Protein AF-A0A699K6J0-F1 (afdb_monomer)

Secondary structure (DSSP, 8-state):
------THHHHHHHHHHHHHHHHSSHHHHHHHHHHHHHHHHHHHHHHHHHHHHHHHHHHHHHHHHHHHHHHHHSS-HHHHHHHHHHHHHHHHHHHHHHHHHHHHHHHHHHHHHHHHHHHHHHHHHTT--------------TTHHHHHHHHHHHHHHHHHHHH---SS--THHHHHHHHHHHSS-HHHHGGG-

Organism: Tanacetum cinerariifolium (NCBI:txid118510)

Sequence (193 aa):
MAACGGRNNLVARRVIDDLIDINGEILPLKYLKIFIEQQITDHCRFIARMRDEIRTSTNLISQLNALIAELEASGDYEEVFNLVMELWDDRRDEQDKVVGFNRLIVVAEEKIHSKEIDLEMLEAEDNDEEYFDEVQEDDENNHSNRNVVKRGITRLYKFHREYGKLDGIKLIVTFDALNRISGKHRALFSSFL

Solvent-accessible surface area (backbone atoms only — not comparable to full-atom values): 11350 Å² total; per-residue (Å²): 136,83,83,88,78,60,79,69,55,58,57,53,46,50,54,51,51,53,48,43,65,62,57,63,59,67,48,63,51,53,54,49,48,55,51,44,54,48,52,39,52,50,41,52,54,49,41,54,51,43,52,54,50,39,53,51,37,54,52,50,42,53,52,46,53,52,51,45,53,52,54,71,66,65,75,53,52,84,81,43,44,67,59,47,53,53,50,53,50,56,38,49,52,39,51,52,48,42,54,51,42,52,54,53,38,53,58,39,50,56,52,36,54,56,44,50,52,56,48,52,55,55,57,55,65,71,67,70,80,75,80,85,76,89,76,91,78,92,77,92,68,93,64,58,68,60,52,54,55,49,50,53,52,49,53,53,50,49,50,49,68,76,69,46,84,68,91,76,72,70,60,59,64,61,48,52,54,48,55,70,72,53,75,81,55,65,76,74,56,65,80,76,116

pLDDT: mean 72.24, std 22.55, range [37.09, 98.62]

Mean predicted aligned error: 16.55 Å

Foldseek 3Di:
DDDPDDPVVVVVVVVVVVCCVVPQPPVVLVVVLVVLVVLLVVLVVLLVVLVVLLVVLVVLLVVLVVVLVVQVVVPPCVVCVVVSVVSVVVSVVSVVSNVVSVVSNVVSVVSSVVSVVVNVVSVVVVPPPPDDDDDDDDDDDPPPVVVSVVVVVVVVVVCCVVVDDDPDDPPVVVVVVVVVVVVPCVPVCVVVD

Nearest PDB structures (foldseek):
  4ilo-assembly1_A  TM=4.706E-01  e=1.198E-01  Chlamydia trachomatis L2/434/Bu
  6ixe-assembly1_A  TM=4.978E-01  e=6.080E-01  Homo sapiens
  5fi4-assembly1_B  TM=4.758E-01  e=1.538E+00  Homo sapiens
  6z6f-assembly1_C  TM=3.987E-01  e=1.086E+00  Saccharomyces cerevisiae S288C

Structure (mmCIF, N/CA/C/O backbone):
data_AF-A0A699K6J0-F1
#
_entry.id   AF-A0A699K6J0-F1
#
loop_
_atom_site.group_PDB
_atom_site.id
_atom_site.type_symbol
_atom_site.label_atom_id
_atom_site.label_alt_id
_atom_site.label_comp_id
_atom_site.label_asym_id
_atom_site.label_entity_id
_atom_site.label_seq_id
_atom_site.pdbx_PDB_ins_code
_atom_site.Cartn_x
_atom_site.Cartn_y
_atom_site.Cartn_z
_atom_site.occupancy
_atom_site.B_iso_or_equiv
_atom_site.auth_seq_id
_atom_site.auth_comp_id
_atom_site.auth_asym_id
_atom_site.auth_atom_id
_atom_site.pdbx_PDB_model_num
ATOM 1 N N . MET A 1 1 ? 45.700 -23.347 -60.033 1.00 37.09 1 MET A N 1
ATOM 2 C CA . MET A 1 1 ? 44.656 -23.828 -59.101 1.00 37.09 1 MET A CA 1
ATOM 3 C C . MET A 1 1 ? 43.730 -22.660 -58.810 1.00 37.09 1 MET A C 1
ATOM 5 O O . MET A 1 1 ? 44.189 -21.676 -58.251 1.00 37.09 1 MET A O 1
ATOM 9 N N . ALA A 1 2 ? 42.491 -22.715 -59.299 1.00 40.25 2 ALA A N 1
ATOM 10 C CA . ALA A 1 2 ? 41.512 -21.640 -59.163 1.00 40.25 2 ALA A CA 1
ATOM 11 C C . ALA A 1 2 ? 40.810 -21.737 -57.800 1.00 40.25 2 ALA A C 1
ATOM 13 O O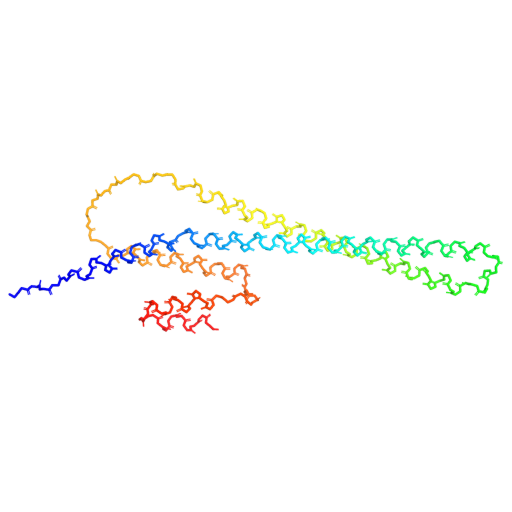 . ALA A 1 2 ? 40.247 -22.780 -57.468 1.00 40.25 2 ALA A O 1
ATOM 14 N N . ALA A 1 3 ? 40.860 -20.663 -57.012 1.00 38.44 3 ALA A N 1
ATOM 15 C CA . ALA A 1 3 ? 40.153 -20.564 -55.744 1.00 38.44 3 ALA A CA 1
ATOM 16 C C . ALA A 1 3 ? 38.673 -20.239 -56.006 1.00 38.44 3 ALA A C 1
ATOM 18 O O . ALA A 1 3 ? 38.282 -19.084 -56.149 1.00 38.44 3 ALA A O 1
ATOM 19 N N . CYS A 1 4 ? 37.839 -21.273 -56.089 1.00 45.38 4 CYS A N 1
ATOM 20 C CA . CYS A 1 4 ? 36.392 -21.127 -55.966 1.00 45.38 4 CYS A CA 1
ATOM 21 C C . CYS A 1 4 ? 36.026 -20.999 -54.481 1.00 45.38 4 CYS A C 1
ATOM 23 O O . CYS A 1 4 ? 35.826 -21.995 -53.795 1.00 45.38 4 CYS A O 1
ATOM 25 N N . GLY A 1 5 ? 35.911 -19.772 -53.984 1.00 41.31 5 GLY A N 1
ATOM 26 C CA . GLY A 1 5 ? 35.293 -19.480 -52.692 1.00 41.31 5 GLY A CA 1
ATOM 27 C C . GLY A 1 5 ? 34.927 -18.002 -52.641 1.00 41.31 5 GLY A C 1
ATOM 28 O O . GLY A 1 5 ? 35.766 -17.157 -52.893 1.00 41.31 5 GLY A O 1
ATOM 29 N N . GLY A 1 6 ? 33.702 -17.571 -52.390 1.00 47.69 6 GLY A N 1
ATOM 30 C CA . GLY A 1 6 ? 32.446 -18.266 -52.177 1.00 47.69 6 GLY A CA 1
ATOM 31 C C . GLY A 1 6 ? 31.402 -17.163 -52.023 1.00 47.69 6 GLY A C 1
ATOM 32 O O . GLY A 1 6 ? 31.435 -16.426 -51.042 1.00 47.69 6 GLY A O 1
ATOM 33 N N . ARG A 1 7 ? 30.490 -17.015 -52.995 1.00 44.94 7 ARG A N 1
ATOM 34 C CA . ARG A 1 7 ? 29.404 -16.007 -52.957 1.00 44.94 7 ARG A CA 1
ATOM 35 C C . ARG A 1 7 ? 28.539 -16.111 -51.692 1.00 44.94 7 ARG A C 1
ATOM 37 O O . ARG A 1 7 ? 27.975 -15.121 -51.245 1.00 44.94 7 ARG A O 1
ATOM 44 N N . ASN A 1 8 ? 28.517 -17.287 -51.071 1.00 48.09 8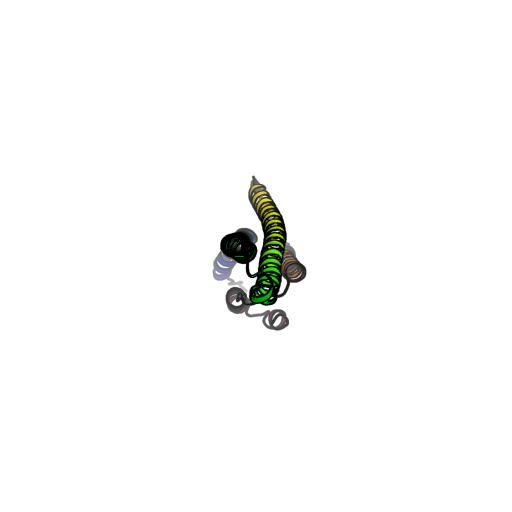 ASN A N 1
ATOM 45 C CA . ASN A 1 8 ? 27.767 -17.583 -49.853 1.00 48.09 8 ASN A CA 1
ATOM 46 C C . ASN A 1 8 ? 28.323 -16.852 -48.610 1.00 48.09 8 ASN A C 1
ATOM 48 O O . ASN A 1 8 ? 27.588 -16.667 -47.645 1.00 48.09 8 ASN A O 1
ATOM 52 N N . ASN A 1 9 ? 29.583 -16.389 -48.635 1.00 53.06 9 ASN A N 1
ATOM 53 C CA . ASN A 1 9 ? 30.185 -15.637 -47.525 1.00 53.06 9 ASN A CA 1
ATOM 54 C C . ASN A 1 9 ? 29.761 -14.163 -47.481 1.00 53.06 9 ASN A C 1
ATOM 56 O O . ASN A 1 9 ? 29.824 -13.562 -46.415 1.00 53.06 9 ASN A O 1
ATOM 60 N N . LEU A 1 10 ? 29.326 -13.574 -48.602 1.00 55.56 10 LEU A N 1
ATOM 61 C CA . LEU A 1 10 ? 28.879 -12.175 -48.638 1.00 55.56 10 LEU A CA 1
ATOM 62 C C . LEU A 1 10 ? 27.478 -12.015 -48.045 1.00 55.56 10 LEU A C 1
ATOM 64 O O . LEU A 1 10 ? 27.224 -11.061 -47.322 1.00 55.56 10 LEU A O 1
ATOM 68 N N . VAL A 1 11 ? 26.593 -12.981 -48.305 1.00 52.06 11 VAL A N 1
ATOM 69 C CA . VAL A 1 11 ? 25.251 -13.018 -47.707 1.00 52.06 11 VAL A CA 1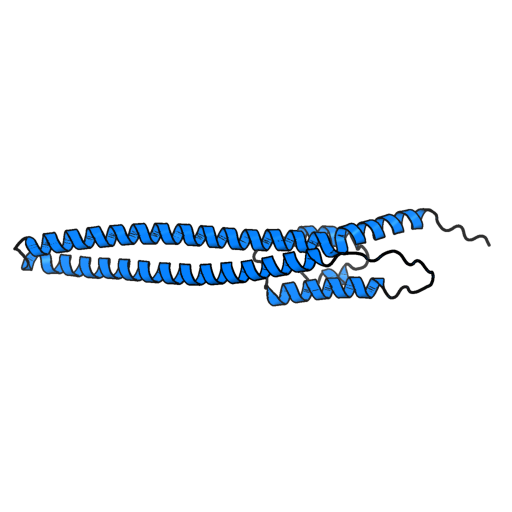
ATOM 70 C C . VAL A 1 11 ? 25.347 -13.297 -46.209 1.00 52.06 11 VAL A C 1
ATOM 72 O O . VAL A 1 11 ? 24.714 -12.608 -45.424 1.00 52.06 11 VAL A O 1
ATOM 75 N N . ALA A 1 12 ? 26.190 -14.252 -45.800 1.00 47.75 12 ALA A N 1
ATOM 76 C CA . ALA A 1 12 ? 26.410 -14.536 -44.385 1.00 47.75 12 ALA A CA 1
ATOM 77 C C . ALA A 1 12 ? 27.044 -13.350 -43.637 1.00 47.75 12 ALA A C 1
ATOM 79 O O . ALA A 1 12 ? 26.652 -13.089 -42.507 1.00 47.75 12 ALA A O 1
ATOM 80 N N . ARG A 1 13 ? 27.979 -12.616 -44.262 1.00 54.59 13 ARG A N 1
ATOM 81 C CA . ARG A 1 13 ? 28.540 -11.381 -43.690 1.00 54.59 13 ARG A CA 1
ATOM 82 C C . ARG A 1 13 ? 27.485 -10.294 -43.526 1.00 54.59 13 ARG A C 1
ATOM 84 O O . ARG A 1 13 ? 27.315 -9.842 -42.409 1.00 54.59 13 ARG A O 1
ATOM 91 N N . ARG A 1 14 ? 26.706 -9.984 -44.570 1.00 58.03 14 ARG A N 1
ATOM 92 C CA . ARG A 1 14 ? 25.610 -9.002 -44.470 1.00 58.03 14 ARG A CA 1
ATOM 93 C C . ARG A 1 14 ? 24.610 -9.357 -43.378 1.00 58.03 14 ARG A C 1
ATOM 95 O O . ARG A 1 14 ? 24.295 -8.515 -42.566 1.00 58.03 14 ARG A O 1
ATOM 102 N N . VAL A 1 15 ? 24.199 -10.621 -43.282 1.00 51.84 15 VAL A N 1
ATOM 103 C CA . VAL A 1 15 ? 23.277 -11.065 -42.222 1.00 51.84 15 VAL A CA 1
ATOM 104 C C . VAL A 1 15 ? 23.887 -10.914 -40.824 1.00 51.84 15 VAL A C 1
ATOM 106 O O . VAL A 1 15 ? 23.158 -10.635 -39.880 1.00 51.84 15 VAL A O 1
ATOM 109 N N . ILE A 1 16 ? 25.201 -11.107 -40.670 1.00 52.34 16 ILE A N 1
ATOM 110 C CA . ILE A 1 16 ? 25.906 -10.905 -39.396 1.00 52.34 16 ILE A CA 1
ATOM 111 C C . ILE A 1 16 ? 26.033 -9.415 -39.071 1.00 52.34 16 ILE A C 1
ATOM 113 O O . ILE A 1 16 ? 25.808 -9.054 -37.924 1.00 52.34 16 ILE A O 1
ATOM 117 N N . ASP A 1 17 ? 26.356 -8.576 -40.051 1.00 54.25 17 ASP A N 1
ATOM 118 C CA . ASP A 1 17 ? 26.476 -7.127 -39.882 1.00 54.25 17 ASP A CA 1
ATOM 119 C C . ASP A 1 17 ? 25.099 -6.507 -39.579 1.00 54.25 17 ASP A C 1
ATOM 121 O O . ASP A 1 17 ? 24.965 -5.806 -38.584 1.00 54.25 17 ASP A O 1
ATOM 125 N N . ASP A 1 18 ? 24.048 -6.905 -40.305 1.00 54.06 18 ASP A N 1
ATOM 126 C CA . ASP A 1 18 ? 22.652 -6.526 -40.039 1.00 54.06 18 ASP A CA 1
ATOM 127 C C . ASP A 1 18 ? 22.199 -7.003 -38.643 1.00 54.06 18 ASP A C 1
ATOM 129 O O . ASP A 1 18 ? 21.497 -6.295 -37.928 1.00 54.06 18 ASP A O 1
ATOM 133 N N . LEU A 1 19 ? 22.609 -8.205 -38.212 1.00 51.31 19 LEU A N 1
ATOM 134 C CA . LEU A 1 19 ? 22.350 -8.700 -36.853 1.00 51.31 19 LEU A CA 1
ATOM 135 C C . LEU A 1 19 ? 23.147 -7.936 -35.789 1.00 51.31 19 LEU A C 1
ATOM 137 O O . LEU A 1 19 ? 22.671 -7.845 -34.665 1.00 51.31 19 LEU A O 1
ATOM 141 N N . ILE A 1 20 ? 24.341 -7.428 -36.091 1.00 55.31 20 ILE A N 1
ATOM 142 C CA . ILE A 1 20 ? 25.143 -6.609 -35.171 1.00 55.31 20 ILE A CA 1
ATOM 143 C C . ILE A 1 20 ? 24.545 -5.202 -35.064 1.00 55.31 20 ILE A C 1
ATOM 145 O O . ILE A 1 20 ? 24.443 -4.701 -33.949 1.00 55.31 20 ILE A O 1
ATOM 149 N N . ASP A 1 21 ? 24.058 -4.631 -36.165 1.00 56.88 21 ASP A N 1
ATOM 150 C CA . ASP A 1 21 ? 23.319 -3.361 -36.196 1.00 56.88 21 ASP A CA 1
ATOM 151 C C . ASP A 1 21 ? 22.005 -3.455 -35.411 1.00 56.88 21 ASP A C 1
ATOM 153 O O . ASP A 1 21 ? 21.716 -2.634 -34.542 1.00 56.88 21 ASP A O 1
ATOM 157 N N . ILE A 1 22 ? 21.220 -4.514 -35.642 1.00 50.94 22 ILE A N 1
ATOM 158 C CA . ILE A 1 22 ? 19.935 -4.722 -34.956 1.00 50.94 22 ILE A CA 1
ATOM 159 C C . ILE A 1 22 ? 20.133 -4.990 -33.455 1.00 50.94 22 ILE A C 1
ATOM 161 O O . ILE A 1 22 ? 19.277 -4.639 -32.642 1.00 50.94 22 ILE A O 1
ATOM 165 N N . ASN A 1 23 ? 21.237 -5.637 -33.073 1.00 51.81 23 ASN A N 1
ATOM 166 C CA . ASN A 1 23 ? 21.448 -6.184 -31.729 1.00 51.81 23 ASN A CA 1
ATOM 167 C C . ASN A 1 23 ? 22.499 -5.412 -30.905 1.00 51.81 23 ASN A C 1
ATOM 169 O O . ASN A 1 23 ? 22.761 -5.787 -29.762 1.00 51.81 23 ASN A O 1
ATOM 173 N N . GLY A 1 24 ? 23.103 -4.365 -31.477 1.00 51.91 24 GLY A N 1
ATOM 174 C CA . GLY A 1 24 ? 24.287 -3.690 -30.947 1.00 51.91 24 GLY A CA 1
ATOM 175 C C . GLY A 1 24 ? 24.029 -2.863 -29.693 1.00 51.91 24 GLY A C 1
ATOM 176 O O . GLY A 1 24 ? 24.661 -3.120 -28.669 1.00 51.91 24 GLY A O 1
ATOM 177 N N . GLU A 1 25 ? 23.109 -1.897 -29.747 1.00 52.22 25 GLU A N 1
ATOM 178 C CA . GLU A 1 25 ? 22.927 -0.923 -28.649 1.00 52.22 25 GLU A CA 1
ATOM 179 C C . GLU A 1 25 ? 21.444 -0.602 -28.361 1.00 52.22 25 GLU A C 1
ATOM 181 O O . GLU A 1 25 ? 21.040 -0.527 -27.201 1.00 52.22 25 GLU A O 1
ATOM 186 N N . ILE A 1 26 ? 20.582 -0.610 -29.384 1.00 54.47 26 ILE A N 1
ATOM 187 C CA . ILE A 1 26 ? 19.175 -0.178 -29.285 1.00 54.47 26 ILE A CA 1
ATOM 188 C C . ILE A 1 26 ? 18.267 -1.179 -28.541 1.00 54.47 26 ILE A C 1
ATOM 190 O O . ILE A 1 26 ? 17.349 -0.787 -27.817 1.00 54.47 26 ILE A O 1
ATOM 194 N N . LEU A 1 27 ? 18.466 -2.491 -28.720 1.00 60.00 27 LEU A N 1
ATOM 195 C CA . LEU A 1 27 ? 17.608 -3.501 -28.082 1.00 60.00 27 LEU A CA 1
ATOM 196 C C . LEU A 1 27 ? 17.840 -3.591 -26.562 1.00 60.00 27 LEU A C 1
ATOM 198 O O . LEU A 1 27 ? 16.854 -3.520 -25.825 1.00 60.00 27 LEU A O 1
ATOM 202 N N . PRO A 1 28 ? 19.084 -3.714 -26.056 1.00 69.88 28 PRO A N 1
ATOM 203 C CA . PRO A 1 28 ? 19.337 -3.787 -24.617 1.00 69.88 28 PRO A CA 1
ATOM 204 C C . PRO A 1 28 ? 18.844 -2.560 -23.838 1.00 69.88 28 PRO A C 1
ATOM 206 O O . PRO A 1 28 ? 18.262 -2.738 -22.767 1.00 69.88 28 PRO A O 1
ATOM 209 N N . LEU A 1 29 ? 19.014 -1.350 -24.386 1.00 72.12 29 LEU A N 1
ATOM 210 C CA . LEU A 1 29 ? 18.561 -0.103 -23.757 1.00 72.12 29 LEU A CA 1
ATOM 211 C C . LEU A 1 29 ? 17.031 -0.028 -23.687 1.00 72.12 29 LEU A C 1
ATOM 213 O O . LEU A 1 29 ? 16.477 0.229 -22.619 1.00 72.12 29 LEU A O 1
ATOM 217 N N . LYS A 1 30 ? 16.326 -0.400 -24.764 1.00 76.12 30 LYS A N 1
ATOM 218 C CA . LYS A 1 30 ? 14.854 -0.495 -24.762 1.00 76.12 30 LYS A CA 1
ATOM 219 C C . LYS A 1 30 ? 14.321 -1.490 -23.732 1.00 76.12 30 LYS A C 1
ATOM 221 O O . LYS A 1 30 ? 13.344 -1.199 -23.046 1.00 76.12 30 LYS A O 1
ATOM 226 N N . TYR A 1 31 ? 14.947 -2.661 -23.601 1.00 74.94 31 TYR A N 1
ATOM 227 C CA . TYR A 1 31 ? 14.544 -3.634 -22.579 1.00 74.94 31 TYR A CA 1
ATOM 228 C C . TYR A 1 31 ? 14.805 -3.123 -21.160 1.00 74.94 31 TYR A C 1
ATOM 230 O O . TYR A 1 31 ? 13.973 -3.331 -20.275 1.00 74.94 31 TYR A O 1
ATOM 238 N N . LEU A 1 32 ? 15.937 -2.453 -20.941 1.00 83.38 32 LEU A N 1
ATOM 239 C CA . LEU A 1 32 ? 16.278 -1.876 -19.646 1.00 83.38 32 LEU A CA 1
ATOM 240 C C . LEU A 1 32 ? 15.312 -0.750 -19.255 1.00 83.38 32 LEU A C 1
ATOM 242 O O . LEU A 1 32 ? 14.835 -0.732 -18.120 1.00 83.38 32 LEU A O 1
ATOM 246 N N . LYS A 1 33 ? 14.952 0.112 -20.210 1.00 87.00 33 LYS A N 1
ATOM 247 C CA . LYS A 1 33 ? 13.930 1.150 -20.047 1.00 87.00 33 LYS A CA 1
ATOM 248 C C . LYS A 1 33 ? 12.604 0.566 -19.561 1.00 87.00 33 LYS A C 1
ATOM 250 O O . LYS A 1 33 ? 12.139 0.923 -18.481 1.00 87.00 33 LYS A O 1
ATOM 255 N N . ILE A 1 34 ? 12.060 -0.412 -20.292 1.00 85.00 34 ILE A N 1
ATOM 256 C CA . ILE A 1 34 ? 10.801 -1.089 -19.927 1.00 85.00 34 ILE A CA 1
ATOM 257 C C . ILE A 1 34 ? 10.892 -1.699 -18.519 1.00 85.00 34 ILE A C 1
ATOM 259 O O . ILE A 1 34 ? 9.938 -1.654 -17.743 1.00 85.00 34 ILE A O 1
ATOM 263 N N . PHE A 1 35 ? 12.042 -2.275 -18.163 1.00 85.44 35 PHE A N 1
ATOM 264 C CA . PHE A 1 35 ? 12.250 -2.869 -16.845 1.00 85.44 35 PHE A CA 1
ATOM 265 C C . PHE A 1 35 ? 12.253 -1.832 -15.709 1.00 85.44 35 PHE A C 1
ATOM 267 O O . PHE A 1 35 ? 11.683 -2.090 -14.645 1.00 85.44 35 PHE A O 1
ATOM 274 N N . ILE A 1 36 ? 12.872 -0.668 -15.913 1.00 86.44 36 ILE A N 1
ATOM 275 C CA . ILE A 1 36 ? 12.891 0.422 -14.927 1.00 86.44 36 ILE A CA 1
ATOM 276 C C . ILE A 1 36 ? 11.492 1.031 -14.772 1.00 86.44 36 ILE A C 1
ATOM 278 O O . ILE A 1 36 ? 11.010 1.162 -13.646 1.00 86.44 36 ILE A O 1
ATOM 282 N N . GLU A 1 37 ? 10.802 1.305 -15.881 1.00 91.19 37 GLU A N 1
ATOM 283 C CA . GLU A 1 37 ? 9.416 1.796 -15.884 1.00 91.19 37 GLU A CA 1
ATOM 284 C C . GLU A 1 37 ? 8.468 0.837 -15.143 1.00 91.19 37 GLU A C 1
ATOM 286 O O . GLU A 1 37 ? 7.611 1.261 -14.356 1.00 91.19 37 GLU A O 1
ATOM 291 N N . GLN A 1 38 ? 8.652 -0.474 -15.335 1.00 90.00 38 GLN A N 1
ATOM 292 C CA . GLN A 1 38 ? 7.891 -1.497 -14.621 1.00 90.00 38 GLN A CA 1
ATOM 293 C C . GLN A 1 38 ? 8.156 -1.446 -13.110 1.00 90.00 38 GLN A C 1
ATOM 295 O O . GLN A 1 38 ? 7.210 -1.473 -12.321 1.00 90.00 38 GLN A O 1
ATOM 300 N N . GLN A 1 39 ? 9.419 -1.317 -12.691 1.00 90.69 39 GLN A N 1
ATOM 301 C CA . GLN A 1 39 ? 9.751 -1.177 -11.272 1.00 90.69 39 GLN A CA 1
ATOM 302 C C . GLN A 1 39 ? 9.129 0.078 -10.656 1.00 90.69 39 GLN A C 1
ATOM 304 O O . GLN A 1 39 ? 8.574 -0.014 -9.561 1.00 90.69 39 GLN A O 1
ATOM 309 N N . ILE A 1 40 ? 9.182 1.229 -11.334 1.00 95.38 40 ILE A N 1
ATOM 310 C CA . ILE A 1 40 ? 8.534 2.468 -10.867 1.00 95.38 40 ILE A CA 1
ATOM 311 C C . ILE A 1 40 ? 7.033 2.228 -10.685 1.00 95.38 40 ILE A C 1
ATOM 313 O O . ILE A 1 40 ? 6.478 2.497 -9.618 1.00 95.38 40 ILE A O 1
ATOM 317 N N . THR A 1 41 ? 6.388 1.630 -11.688 1.00 96.50 41 THR A N 1
ATOM 318 C CA . THR A 1 41 ? 4.954 1.311 -11.653 1.00 96.50 41 THR A CA 1
ATOM 319 C C . THR A 1 41 ? 4.588 0.415 -10.468 1.00 96.50 41 THR A C 1
ATOM 321 O O . THR A 1 41 ? 3.572 0.642 -9.800 1.00 96.50 41 THR A O 1
ATOM 324 N N . ASP A 1 42 ? 5.405 -0.595 -10.17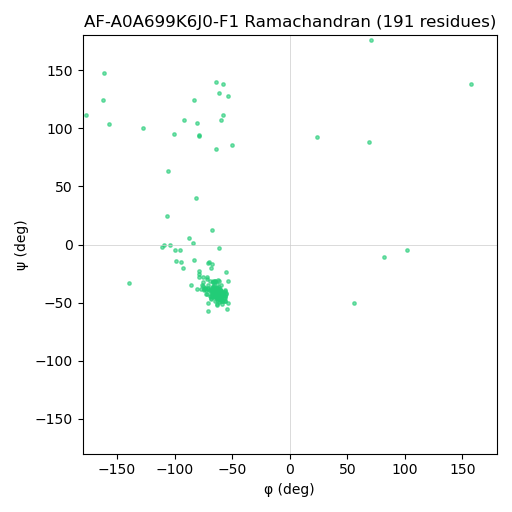1 1.00 92.38 42 ASP A N 1
ATOM 325 C CA . ASP A 1 42 ? 5.159 -1.506 -9.054 1.00 92.38 42 ASP A CA 1
ATOM 326 C C . ASP A 1 42 ? 5.313 -0.816 -7.690 1.00 92.38 42 ASP A C 1
ATOM 328 O O . ASP A 1 42 ? 4.475 -1.031 -6.808 1.00 92.38 42 ASP A O 1
ATOM 332 N N . HIS A 1 43 ? 6.302 0.071 -7.527 1.00 96.62 43 HIS A N 1
ATOM 333 C CA . HIS A 1 43 ? 6.441 0.885 -6.313 1.00 96.62 43 HIS A CA 1
ATOM 334 C C . HIS A 1 43 ? 5.275 1.873 -6.155 1.00 96.62 43 HIS A C 1
ATOM 336 O O . HIS A 1 43 ? 4.720 1.988 -5.061 1.00 96.62 43 HIS A O 1
ATOM 342 N N . CYS A 1 44 ? 4.819 2.510 -7.237 1.00 98.06 44 CYS A N 1
ATOM 343 C CA . CYS A 1 44 ? 3.629 3.367 -7.218 1.00 98.06 44 CYS A CA 1
ATOM 344 C C . CYS A 1 44 ? 2.379 2.593 -6.773 1.00 98.06 44 CYS A C 1
ATOM 346 O O . CYS A 1 44 ? 1.613 3.063 -5.927 1.00 98.06 44 CYS A O 1
ATOM 348 N N . ARG A 1 45 ? 2.187 1.370 -7.288 1.00 98.12 45 ARG A N 1
ATOM 349 C CA . ARG A 1 45 ? 1.079 0.494 -6.872 1.00 98.12 45 ARG A CA 1
ATOM 350 C C . ARG A 1 45 ? 1.192 0.102 -5.399 1.00 98.12 45 ARG A C 1
ATOM 352 O O . ARG A 1 45 ? 0.177 0.045 -4.705 1.00 98.12 45 ARG A O 1
ATOM 359 N N . PHE A 1 46 ? 2.402 -0.179 -4.924 1.00 96.88 46 PHE A N 1
ATOM 360 C CA . PHE A 1 46 ? 2.655 -0.459 -3.514 1.00 96.88 46 PHE A CA 1
ATOM 361 C C . PHE A 1 46 ? 2.277 0.736 -2.625 1.00 96.88 46 PHE A C 1
ATOM 363 O O . PHE A 1 46 ? 1.520 0.554 -1.673 1.00 96.88 46 PHE A O 1
ATOM 370 N N . ILE A 1 47 ? 2.711 1.954 -2.970 1.00 98.50 47 ILE A N 1
ATOM 371 C CA . ILE A 1 47 ? 2.367 3.181 -2.232 1.00 98.50 47 ILE A CA 1
ATOM 372 C C . ILE A 1 47 ? 0.852 3.393 -2.185 1.00 98.50 47 ILE A C 1
ATOM 374 O O . ILE A 1 47 ? 0.315 3.698 -1.122 1.00 98.50 47 ILE A O 1
ATOM 378 N N . ALA A 1 48 ? 0.151 3.203 -3.308 1.00 98.44 48 ALA A N 1
ATOM 379 C CA . ALA A 1 48 ? -1.305 3.329 -3.350 1.00 98.44 48 ALA A CA 1
ATOM 380 C C . ALA A 1 48 ? -1.985 2.391 -2.337 1.00 98.44 48 ALA A C 1
ATOM 382 O O . ALA A 1 48 ? -2.807 2.843 -1.544 1.00 98.44 48 ALA A O 1
ATOM 383 N N . ARG A 1 49 ? -1.558 1.121 -2.282 1.00 98.31 49 ARG A N 1
ATOM 384 C CA . ARG A 1 49 ? -2.059 0.157 -1.287 1.00 98.31 49 ARG A CA 1
ATOM 385 C C . ARG A 1 49 ? -1.765 0.600 0.146 1.00 98.31 49 ARG A C 1
ATOM 387 O O . ARG A 1 49 ? -2.655 0.544 0.982 1.00 98.31 49 ARG A O 1
ATOM 394 N N . MET A 1 50 ? -0.552 1.075 0.435 1.00 97.69 50 MET A N 1
ATOM 395 C CA . MET A 1 50 ? -0.209 1.560 1.781 1.00 97.69 50 MET A CA 1
ATOM 396 C C . MET A 1 50 ? -1.071 2.760 2.199 1.00 97.69 50 MET A C 1
ATOM 398 O O . MET A 1 50 ? -1.463 2.862 3.359 1.00 97.69 50 MET A O 1
ATOM 402 N N . ARG A 1 51 ? -1.408 3.659 1.266 1.00 98.50 51 ARG A N 1
ATOM 403 C CA . ARG A 1 51 ? -2.304 4.795 1.537 1.00 98.50 51 ARG A CA 1
ATOM 404 C C . ARG A 1 51 ? -3.734 4.346 1.853 1.00 98.50 51 ARG A C 1
ATOM 406 O O . ARG A 1 51 ? -4.359 4.930 2.738 1.00 98.50 51 ARG A O 1
ATOM 413 N N . ASP A 1 52 ? -4.230 3.305 1.187 1.00 98.31 52 ASP A N 1
ATOM 414 C CA . ASP A 1 52 ? -5.539 2.713 1.496 1.00 98.31 52 ASP A CA 1
ATOM 415 C C . ASP A 1 52 ? -5.559 2.062 2.891 1.00 98.31 52 ASP A C 1
ATOM 417 O O . ASP A 1 52 ? -6.514 2.252 3.652 1.00 98.31 52 ASP A O 1
ATOM 421 N N . GLU A 1 53 ? -4.483 1.366 3.270 1.00 98.12 53 GLU A N 1
ATOM 422 C CA . GLU A 1 53 ? -4.328 0.800 4.618 1.00 98.12 53 GLU A CA 1
ATOM 423 C C . GLU A 1 53 ? -4.273 1.901 5.689 1.00 98.12 53 GLU A C 1
ATOM 425 O O . GLU A 1 53 ? -5.016 1.851 6.669 1.00 98.12 53 GLU A O 1
ATOM 430 N N . ILE A 1 54 ? -3.492 2.967 5.467 1.00 98.56 54 ILE A N 1
ATOM 431 C CA . ILE A 1 54 ? -3.447 4.137 6.364 1.00 98.56 54 ILE A CA 1
ATOM 432 C C . ILE A 1 54 ? -4.840 4.738 6.548 1.00 98.56 54 ILE A C 1
ATOM 434 O O . ILE A 1 54 ? -5.227 5.075 7.671 1.00 98.56 54 ILE A O 1
ATOM 438 N N . ARG A 1 55 ? -5.610 4.881 5.464 1.00 98.62 55 ARG A N 1
ATOM 439 C CA . ARG A 1 55 ? -6.978 5.403 5.532 1.00 98.62 55 ARG A CA 1
ATOM 440 C C . ARG A 1 55 ? -7.867 4.505 6.391 1.00 98.62 55 ARG A C 1
ATOM 442 O O . ARG A 1 55 ? -8.647 5.016 7.192 1.00 98.62 55 ARG A O 1
ATOM 449 N N . THR A 1 56 ? -7.733 3.190 6.243 1.00 98.31 56 THR A N 1
ATOM 450 C CA . THR A 1 56 ? -8.479 2.202 7.031 1.00 98.31 56 THR A CA 1
ATOM 451 C C . THR A 1 56 ? -8.130 2.302 8.517 1.00 98.31 56 THR A C 1
ATOM 453 O O . THR A 1 56 ? -9.033 2.519 9.326 1.00 98.31 56 THR A O 1
ATOM 456 N N . SER A 1 57 ? -6.844 2.275 8.880 1.00 98.25 57 SER A N 1
ATOM 457 C CA . SER A 1 57 ? -6.396 2.443 10.273 1.00 98.25 57 SER A CA 1
ATOM 458 C C . SER A 1 57 ? -6.806 3.793 10.865 1.00 98.25 57 SER A C 1
ATOM 460 O O . SER A 1 57 ? -7.261 3.863 12.003 1.00 98.25 57 SER A O 1
ATOM 462 N N . THR A 1 58 ? -6.748 4.879 10.091 1.00 98.62 58 THR A N 1
ATOM 463 C CA . THR A 1 58 ? -7.185 6.211 10.555 1.00 98.62 58 THR A CA 1
ATOM 464 C C . THR A 1 58 ? -8.686 6.245 10.873 1.00 98.62 58 THR A C 1
ATOM 466 O O . THR A 1 58 ? -9.108 6.868 11.854 1.00 98.62 58 THR A O 1
ATOM 469 N N . ASN A 1 59 ? -9.506 5.551 10.078 1.00 98.25 59 ASN A N 1
ATOM 470 C CA . ASN A 1 59 ? -10.933 5.408 10.359 1.00 98.25 59 ASN A CA 1
ATOM 471 C C . ASN A 1 59 ? -11.167 4.593 11.642 1.00 98.25 59 ASN A C 1
ATOM 473 O O . ASN A 1 59 ? -11.995 4.995 12.458 1.00 98.25 59 ASN A O 1
ATOM 477 N N . LEU A 1 60 ? -10.424 3.498 11.846 1.00 97.31 60 LEU A N 1
ATOM 478 C CA . LEU A 1 60 ? -10.506 2.686 13.067 1.00 97.31 60 LEU A CA 1
ATOM 479 C C . LEU A 1 60 ? -10.107 3.485 14.311 1.00 97.31 60 LEU A C 1
ATOM 481 O O . LEU A 1 60 ? -10.859 3.506 15.278 1.00 97.31 60 LEU A O 1
ATOM 485 N N . ILE A 1 61 ? -9.000 4.233 14.264 1.00 98.25 61 ILE A N 1
ATOM 486 C CA . ILE A 1 61 ? -8.576 5.134 15.352 1.00 98.25 61 ILE A CA 1
ATOM 487 C C . ILE A 1 61 ? -9.693 6.123 15.703 1.00 98.25 61 ILE A C 1
ATOM 489 O O . ILE A 1 61 ? -9.947 6.390 16.877 1.00 98.25 61 ILE A O 1
ATOM 493 N N . SER A 1 62 ? -10.379 6.662 14.692 1.00 98.50 62 SER A N 1
ATOM 494 C CA . SER A 1 62 ? -11.489 7.598 14.899 1.00 98.50 62 SER A CA 1
ATOM 495 C C . SER A 1 62 ? -12.684 6.933 15.591 1.00 98.50 62 SER A C 1
ATOM 497 O O . SER A 1 62 ? -13.270 7.530 16.492 1.00 98.50 62 SER A O 1
ATOM 499 N N . GLN A 1 63 ? -13.016 5.694 15.216 1.00 97.88 63 GLN A N 1
ATOM 500 C CA . GLN A 1 63 ? -14.074 4.905 15.861 1.00 97.88 63 GLN A CA 1
ATOM 501 C C . GLN A 1 63 ? -13.711 4.535 17.305 1.00 97.88 63 GLN A C 1
ATOM 503 O O . GLN A 1 63 ? -14.532 4.722 18.199 1.00 97.88 63 GLN A O 1
ATOM 508 N N . LEU A 1 64 ? -12.475 4.084 17.546 1.00 97.50 64 LEU A N 1
ATOM 509 C CA . LEU A 1 64 ? -11.969 3.771 18.885 1.00 97.50 64 LEU A CA 1
ATOM 510 C C . LEU A 1 64 ? -12.018 5.002 19.793 1.00 97.50 64 LEU A C 1
ATOM 512 O O . LEU A 1 64 ? -12.513 4.918 20.911 1.00 97.50 64 LEU A O 1
ATOM 516 N N . ASN A 1 65 ? -11.581 6.167 19.303 1.00 98.12 65 ASN A N 1
ATOM 517 C CA . ASN A 1 65 ? -11.666 7.418 20.060 1.00 98.12 65 ASN A CA 1
ATOM 518 C C . ASN A 1 65 ? -13.107 7.785 20.438 1.00 98.12 65 ASN A C 1
ATOM 520 O O . ASN A 1 65 ? -13.337 8.243 21.554 1.00 98.12 65 ASN A O 1
ATOM 524 N N . ALA A 1 66 ? -14.066 7.592 19.528 1.00 97.50 66 ALA A N 1
ATOM 525 C CA . ALA A 1 66 ? -15.474 7.848 19.816 1.00 97.50 66 ALA A CA 1
ATOM 526 C C . ALA A 1 66 ? -16.015 6.892 20.891 1.00 97.50 66 ALA A C 1
ATOM 528 O O . ALA A 1 66 ? -16.658 7.346 21.834 1.00 97.50 66 ALA A O 1
ATOM 529 N N . LEU A 1 67 ? -15.700 5.597 20.785 1.00 96.56 67 LEU A N 1
ATOM 530 C CA . LEU A 1 67 ? -16.128 4.584 21.752 1.00 96.56 67 LEU A CA 1
ATOM 531 C C . LEU A 1 67 ? -15.527 4.822 23.143 1.00 96.56 67 LEU A C 1
ATOM 533 O O . LEU A 1 67 ? -16.243 4.766 24.137 1.00 96.56 67 LEU A O 1
ATOM 537 N N . ILE A 1 68 ? -14.230 5.137 23.216 1.00 95.50 68 ILE A N 1
ATOM 538 C CA . ILE A 1 68 ? -13.551 5.502 24.468 1.00 95.50 68 ILE A CA 1
ATOM 539 C C . ILE A 1 68 ? -14.268 6.685 25.130 1.00 95.50 68 ILE A C 1
ATOM 541 O O . ILE A 1 68 ? -14.592 6.613 26.311 1.00 95.50 68 ILE A O 1
ATOM 545 N N . ALA A 1 69 ? -14.568 7.742 24.369 1.00 95.81 69 ALA A N 1
ATOM 546 C CA . ALA A 1 69 ? -15.241 8.925 24.902 1.00 95.81 69 ALA A CA 1
ATOM 547 C C . ALA A 1 69 ? -16.666 8.625 25.403 1.00 95.81 69 ALA A C 1
ATOM 549 O O . ALA A 1 69 ? -17.092 9.179 26.415 1.00 95.81 69 ALA A O 1
ATOM 550 N N . GLU A 1 70 ? -17.405 7.748 24.718 1.00 95.88 70 GLU A N 1
ATOM 551 C CA . GLU A 1 70 ? -18.734 7.305 25.154 1.00 95.88 70 GLU A CA 1
ATOM 552 C C . GLU A 1 70 ? -18.664 6.507 26.465 1.00 95.88 70 GLU A C 1
ATOM 554 O O . GLU A 1 70 ? -19.430 6.779 27.393 1.00 95.88 70 GLU A O 1
ATOM 559 N N . LEU A 1 71 ? -17.707 5.579 26.580 1.00 93.62 71 LEU A N 1
ATOM 560 C CA . LEU A 1 71 ? -17.488 4.795 27.799 1.00 93.62 71 LEU A CA 1
ATOM 561 C C . LEU A 1 71 ? -17.060 5.681 28.975 1.00 93.62 71 LEU A C 1
ATOM 563 O O . LEU A 1 71 ? -17.615 5.552 30.065 1.00 93.62 71 LEU A O 1
ATOM 567 N N . GLU A 1 72 ? -16.148 6.628 28.756 1.00 92.12 72 GLU A N 1
ATOM 568 C CA . GLU A 1 72 ? -15.725 7.603 29.772 1.00 92.12 72 GLU A CA 1
ATOM 569 C C . GLU A 1 72 ? -16.889 8.496 30.244 1.00 92.12 72 GLU A C 1
ATOM 571 O O . GLU A 1 72 ? -16.940 8.889 31.411 1.00 92.12 72 GLU A O 1
ATOM 576 N N . ALA A 1 73 ? -17.855 8.783 29.366 1.00 93.62 73 ALA A N 1
ATOM 577 C CA . ALA A 1 73 ? -19.039 9.580 29.684 1.00 93.62 73 ALA A CA 1
ATOM 578 C C . ALA A 1 73 ? -20.179 8.783 30.352 1.00 93.62 73 ALA A C 1
ATOM 580 O O . ALA A 1 73 ? -21.108 9.394 30.884 1.00 93.62 73 ALA A O 1
ATOM 581 N N . SER A 1 74 ? -20.128 7.446 30.339 1.00 91.62 74 SER A N 1
ATOM 582 C CA . SER A 1 74 ? -21.219 6.576 30.811 1.00 91.62 74 SER A CA 1
ATOM 583 C C . SER A 1 74 ? -21.477 6.634 32.326 1.00 91.62 74 SER A C 1
ATOM 585 O O . SER A 1 74 ? -22.550 6.247 32.784 1.00 91.62 74 SER A O 1
ATOM 587 N N . GLY A 1 75 ? -20.533 7.164 33.111 1.00 78.19 75 GLY A N 1
ATOM 588 C CA . GLY A 1 75 ? -20.678 7.372 34.556 1.00 78.19 75 GLY A CA 1
ATOM 589 C C . GLY A 1 75 ? -20.417 6.137 35.426 1.00 78.19 75 GLY A C 1
ATOM 590 O O . GLY A 1 75 ? -20.258 6.303 36.634 1.00 78.19 75 GLY A O 1
ATOM 591 N N . ASP A 1 76 ? -20.297 4.943 34.836 1.00 87.19 76 ASP A N 1
ATOM 592 C CA . ASP A 1 76 ? -19.902 3.703 35.525 1.00 87.19 76 ASP A CA 1
ATOM 593 C C . ASP A 1 76 ? -18.461 3.308 35.171 1.00 87.19 76 ASP A C 1
ATOM 595 O O . ASP A 1 76 ? -18.169 2.304 34.521 1.00 87.19 76 ASP A O 1
ATOM 599 N N . TYR A 1 77 ? -17.533 4.185 35.551 1.00 82.25 77 TYR A N 1
ATOM 600 C CA . TYR A 1 77 ? -16.128 4.061 35.170 1.00 82.25 77 TYR A CA 1
ATOM 601 C C . TYR A 1 77 ? -15.470 2.783 35.714 1.00 82.25 77 TYR A C 1
ATOM 603 O O . TYR A 1 77 ? -14.562 2.247 35.086 1.00 82.25 77 TYR A O 1
ATOM 611 N N . GLU A 1 78 ? -15.919 2.286 36.869 1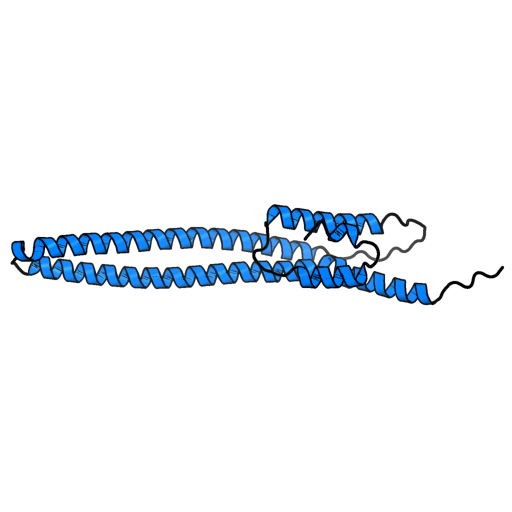.00 87.75 78 GLU A N 1
ATOM 612 C CA . GLU A 1 78 ? -15.346 1.094 37.501 1.00 87.75 78 GLU A CA 1
ATOM 613 C C . GLU A 1 78 ? -15.694 -0.184 36.722 1.00 87.75 78 GLU A C 1
ATOM 615 O O . GLU A 1 78 ? -14.841 -1.064 36.594 1.00 87.75 78 GLU A O 1
ATOM 620 N N . GLU A 1 79 ? -16.887 -0.256 36.118 1.00 89.38 79 GLU A N 1
ATOM 621 C CA . GLU A 1 79 ? -17.293 -1.388 35.277 1.00 89.38 79 GLU A CA 1
ATOM 622 C C . GLU A 1 79 ? -16.577 -1.391 33.913 1.00 89.38 79 GLU A C 1
ATOM 624 O O . GLU A 1 79 ? -16.181 -2.449 33.417 1.00 89.38 79 GLU A O 1
ATOM 629 N N . VAL A 1 80 ? -16.345 -0.213 33.319 1.00 92.44 80 VAL A N 1
ATOM 630 C CA . VAL A 1 80 ? -15.779 -0.100 31.959 1.00 92.44 80 VAL A CA 1
ATOM 631 C C . VAL A 1 80 ? -14.260 0.089 31.917 1.00 92.44 80 VAL A C 1
ATOM 633 O O . VAL A 1 80 ? -13.682 0.075 30.830 1.00 92.44 80 VAL A O 1
ATOM 636 N N . PHE A 1 81 ? -13.585 0.235 33.065 1.00 92.75 81 PHE A N 1
ATOM 637 C CA . PHE A 1 81 ? -12.155 0.571 33.129 1.00 92.75 81 PHE A CA 1
ATOM 638 C C . PHE A 1 81 ? -11.266 -0.378 32.314 1.00 92.75 81 PHE A C 1
ATOM 640 O O . PHE A 1 81 ? -10.459 0.073 31.502 1.00 92.75 81 PHE A O 1
ATOM 647 N N . ASN A 1 82 ? -11.426 -1.692 32.500 1.00 93.75 82 ASN A N 1
ATOM 648 C CA . ASN A 1 82 ? -10.608 -2.683 31.791 1.00 93.75 82 ASN A CA 1
ATOM 649 C C . ASN A 1 82 ? -10.822 -2.605 30.272 1.00 93.75 82 ASN A C 1
ATOM 651 O O . ASN A 1 82 ? -9.855 -2.647 29.519 1.00 93.75 82 ASN A O 1
ATOM 655 N N . LEU A 1 83 ? -12.0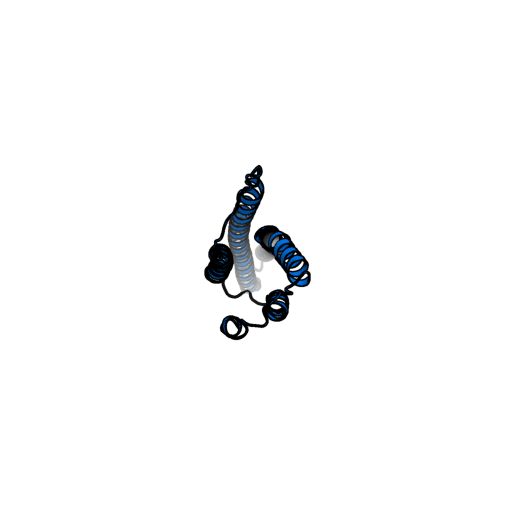70 -2.410 29.834 1.00 93.25 83 LEU A N 1
ATOM 656 C CA . LEU A 1 83 ? -12.404 -2.261 28.419 1.00 93.25 83 LEU A CA 1
ATOM 657 C C . LEU A 1 83 ? -11.779 -0.992 27.825 1.00 93.25 83 LEU A C 1
ATOM 659 O O . LEU A 1 83 ? -11.232 -1.028 26.728 1.00 93.25 83 LEU A O 1
ATOM 663 N N . VAL A 1 84 ? -11.814 0.131 28.548 1.00 94.00 84 VAL A N 1
ATOM 664 C CA . VAL A 1 84 ? -11.180 1.383 28.097 1.00 94.00 84 VAL A CA 1
ATOM 665 C C . VAL A 1 84 ? -9.666 1.213 27.935 1.00 94.00 84 VAL A C 1
ATOM 667 O O . VAL A 1 84 ? -9.102 1.713 26.960 1.00 94.00 84 VAL A O 1
ATOM 670 N N . MET A 1 85 ? -9.014 0.483 28.844 1.00 94.06 85 MET A N 1
ATOM 671 C CA . MET A 1 85 ? -7.581 0.189 28.743 1.00 94.06 85 MET A CA 1
ATOM 672 C C . MET A 1 85 ? -7.250 -0.667 27.514 1.00 94.06 85 MET A C 1
ATOM 674 O O . MET A 1 85 ? -6.315 -0.329 26.789 1.00 94.06 85 MET A O 1
ATOM 678 N N . GLU A 1 86 ? -8.041 -1.707 27.233 1.00 95.44 86 GLU A N 1
ATOM 679 C CA . GLU A 1 86 ? -7.890 -2.527 26.019 1.00 95.44 86 GLU A CA 1
ATOM 680 C C . GLU A 1 86 ? -8.045 -1.677 24.746 1.00 95.44 86 GLU A C 1
ATOM 682 O O . GLU A 1 86 ? -7.187 -1.709 23.866 1.00 95.44 86 GLU A O 1
ATOM 687 N N . LEU A 1 87 ? -9.067 -0.817 24.683 1.00 94.62 87 LEU A N 1
ATOM 688 C CA . LEU A 1 87 ? -9.289 0.072 23.534 1.00 94.62 87 LEU A CA 1
ATOM 689 C C . LEU A 1 87 ? -8.166 1.105 23.348 1.00 94.62 87 LEU A C 1
ATOM 691 O O . LEU A 1 87 ? -7.889 1.537 22.224 1.00 94.62 87 LEU A O 1
ATOM 695 N N . TRP A 1 88 ? -7.527 1.544 24.434 1.00 97.31 88 TRP A N 1
ATOM 696 C CA . TRP A 1 88 ? -6.362 2.426 24.361 1.00 97.31 88 TRP A CA 1
ATOM 697 C C . TRP A 1 88 ? -5.147 1.736 23.753 1.00 97.31 88 TRP A C 1
ATOM 699 O O . TRP A 1 88 ? -4.422 2.387 22.989 1.00 97.31 88 TRP A O 1
ATOM 709 N N . ASP A 1 89 ? -4.929 0.468 24.092 1.00 97.19 89 ASP A N 1
ATOM 710 C CA . ASP A 1 89 ? -3.857 -0.340 23.518 1.00 97.19 89 ASP A CA 1
ATOM 711 C C . ASP A 1 89 ? -4.144 -0.630 22.037 1.00 97.19 89 ASP A C 1
ATOM 713 O O . ASP A 1 89 ? -3.302 -0.310 21.198 1.00 97.19 89 ASP A O 1
ATOM 717 N N . ASP A 1 90 ? -5.365 -1.044 21.683 1.00 97.19 90 ASP A N 1
ATOM 718 C CA . ASP A 1 90 ? -5.784 -1.231 20.283 1.00 97.19 90 ASP A CA 1
ATOM 719 C C . ASP A 1 90 ? -5.586 0.044 19.446 1.00 97.19 90 ASP A C 1
ATOM 721 O O . ASP A 1 90 ? -5.084 0.022 18.317 1.00 97.19 90 ASP A O 1
ATOM 725 N N . ARG A 1 91 ? -5.946 1.205 20.009 1.00 98.19 91 ARG A N 1
ATOM 726 C CA . ARG A 1 91 ? -5.739 2.498 19.347 1.00 98.19 91 ARG A CA 1
ATOM 727 C C . ARG A 1 91 ? -4.256 2.783 19.127 1.00 98.19 91 ARG A C 1
ATOM 729 O O . ARG A 1 91 ? -3.907 3.358 18.093 1.00 98.19 91 ARG A O 1
ATOM 736 N N . ARG A 1 92 ? -3.396 2.445 20.092 1.00 98.31 92 ARG A N 1
ATOM 737 C CA . ARG A 1 92 ? -1.945 2.637 19.975 1.00 98.31 92 ARG A CA 1
ATOM 738 C C . ARG A 1 92 ? -1.371 1.730 18.889 1.00 98.31 92 ARG A C 1
ATOM 740 O O . ARG A 1 92 ? -0.611 2.217 18.058 1.00 98.31 92 ARG A O 1
ATOM 747 N N . ASP A 1 93 ? -1.812 0.480 18.828 1.00 97.44 93 ASP A N 1
ATOM 748 C CA . ASP A 1 93 ? -1.399 -0.465 17.791 1.00 97.44 93 ASP A CA 1
ATOM 749 C C . ASP A 1 93 ? -1.773 0.034 16.386 1.00 97.44 93 ASP A C 1
ATOM 751 O O . ASP A 1 93 ? -0.961 -0.023 15.458 1.00 97.44 93 ASP A O 1
ATOM 755 N N . GLU A 1 94 ? -2.975 0.591 16.208 1.00 97.38 94 GLU A N 1
ATOM 756 C CA . GLU A 1 94 ? -3.367 1.199 14.930 1.00 97.38 94 GLU A CA 1
ATOM 757 C C . GLU A 1 94 ? -2.552 2.460 14.593 1.00 97.38 94 GLU A C 1
ATOM 759 O O . GLU A 1 94 ? -2.202 2.682 13.430 1.00 97.38 94 GLU A O 1
ATOM 764 N N . GLN A 1 95 ? -2.200 3.281 15.587 1.00 98.44 95 GLN A N 1
ATOM 765 C CA . GLN A 1 95 ? -1.312 4.434 15.384 1.00 98.44 95 GLN A CA 1
ATOM 766 C C . GLN A 1 95 ? 0.085 3.993 14.936 1.00 98.44 95 GLN A C 1
ATOM 768 O O . GLN A 1 95 ? 0.628 4.549 13.975 1.00 98.44 95 GLN A O 1
ATOM 773 N N . ASP A 1 96 ? 0.640 2.964 15.572 1.00 98.12 96 ASP A N 1
ATOM 774 C CA . ASP A 1 96 ? 1.948 2.411 15.226 1.00 98.12 96 ASP A CA 1
ATOM 775 C C . ASP A 1 96 ? 1.951 1.819 13.810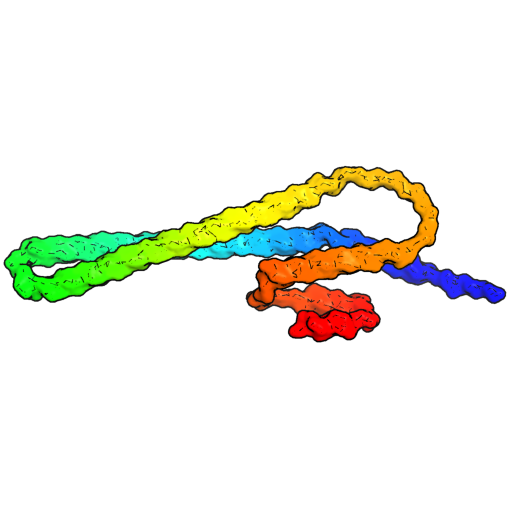 1.00 98.12 96 ASP A C 1
ATOM 777 O O . ASP A 1 96 ? 2.907 2.030 13.053 1.00 98.12 96 ASP A O 1
ATOM 781 N N . LYS A 1 97 ? 0.856 1.169 13.387 1.00 97.44 97 LYS A N 1
ATOM 782 C CA . LYS A 1 97 ? 0.677 0.733 11.989 1.00 97.44 97 LYS A CA 1
ATOM 783 C C . LYS A 1 97 ? 0.719 1.907 11.015 1.00 97.44 97 LYS A C 1
ATOM 785 O O . LYS A 1 97 ? 1.448 1.840 10.025 1.00 97.44 97 LYS A O 1
ATOM 790 N N . VAL A 1 98 ? -0.001 2.997 11.295 1.00 98.50 98 VAL A N 1
ATOM 791 C CA . VAL A 1 98 ? 0.011 4.203 10.445 1.00 98.50 98 VAL A CA 1
ATOM 792 C C . VAL A 1 98 ? 1.425 4.777 10.323 1.00 98.50 98 VAL A C 1
ATOM 794 O O . VAL A 1 98 ? 1.866 5.111 9.219 1.00 98.50 98 VAL A O 1
ATOM 797 N N . VAL A 1 99 ? 2.168 4.861 11.428 1.00 98.50 99 VAL A N 1
ATOM 798 C CA . VAL A 1 99 ? 3.575 5.300 11.414 1.00 98.50 99 VAL A CA 1
ATOM 799 C C . VAL A 1 99 ? 4.437 4.346 10.579 1.00 98.50 99 VAL A C 1
ATOM 801 O O . VAL A 1 99 ? 5.231 4.796 9.746 1.00 98.50 99 VAL A O 1
ATOM 804 N N . GLY A 1 100 ? 4.249 3.035 10.743 1.00 98.06 100 GLY A N 1
ATOM 805 C CA . GLY A 1 100 ? 4.940 2.001 9.975 1.00 98.06 100 GLY A CA 1
ATOM 806 C C . GLY A 1 100 ? 4.703 2.115 8.468 1.00 98.06 100 GLY A C 1
ATOM 807 O O . GLY A 1 100 ? 5.663 2.129 7.693 1.00 98.06 100 GLY A O 1
ATOM 808 N N . PHE A 1 101 ? 3.449 2.265 8.039 1.00 97.81 101 PHE A N 1
ATOM 809 C CA . PHE A 1 101 ? 3.106 2.426 6.625 1.00 97.81 101 PHE A CA 1
ATOM 810 C C . PHE A 1 101 ? 3.666 3.717 6.029 1.00 97.81 101 PHE A C 1
ATOM 812 O O . PHE A 1 101 ? 4.221 3.678 4.932 1.00 97.81 101 PHE A O 1
ATOM 819 N N . ASN A 1 102 ? 3.613 4.837 6.755 1.00 98.56 102 ASN A N 1
ATOM 820 C CA . ASN A 1 102 ? 4.228 6.087 6.297 1.00 98.56 102 ASN A CA 1
ATOM 821 C C . ASN A 1 102 ? 5.735 5.926 6.066 1.00 98.56 102 ASN A C 1
ATOM 823 O O . ASN A 1 102 ? 6.258 6.373 5.046 1.00 98.56 102 ASN A O 1
ATOM 827 N N . ARG A 1 103 ? 6.436 5.221 6.961 1.00 98.44 103 ARG A N 1
ATOM 828 C CA . ARG A 1 103 ? 7.860 4.922 6.775 1.00 98.44 103 ARG A CA 1
ATOM 829 C C . ARG A 1 103 ? 8.115 4.078 5.522 1.00 98.44 103 ARG A C 1
ATOM 831 O O . ARG A 1 103 ? 9.078 4.337 4.805 1.00 98.44 103 ARG A O 1
ATOM 838 N N . LEU A 1 104 ? 7.271 3.082 5.248 1.00 97.50 104 LEU A N 1
ATOM 839 C CA . LEU A 1 104 ? 7.383 2.260 4.036 1.00 97.50 104 LEU A CA 1
ATOM 840 C C . LEU A 1 104 ? 7.117 3.063 2.758 1.00 97.50 104 LEU A C 1
ATOM 842 O O . LEU A 1 104 ? 7.783 2.818 1.753 1.00 97.50 104 LEU A O 1
ATOM 846 N N . ILE A 1 105 ? 6.186 4.020 2.797 1.00 98.25 105 ILE A N 1
ATOM 847 C CA . ILE A 1 105 ? 5.928 4.937 1.680 1.00 98.25 105 ILE A CA 1
ATOM 848 C C . ILE A 1 105 ? 7.180 5.760 1.375 1.00 98.25 105 ILE A C 1
ATOM 850 O O . ILE A 1 105 ? 7.612 5.751 0.229 1.00 98.25 105 ILE A O 1
ATOM 854 N N . VAL A 1 106 ? 7.811 6.368 2.385 1.00 98.50 106 VAL A N 1
ATOM 855 C CA . VAL A 1 106 ? 9.045 7.158 2.196 1.00 98.50 106 VAL A CA 1
ATOM 856 C C . VAL A 1 106 ? 10.143 6.323 1.527 1.00 98.50 106 VAL A C 1
ATOM 858 O O . VAL A 1 106 ? 10.732 6.746 0.538 1.00 98.50 106 VAL A O 1
ATOM 861 N N . VAL A 1 107 ? 10.367 5.091 1.997 1.00 98.12 107 VAL A N 1
ATOM 862 C CA . VAL A 1 107 ? 11.360 4.183 1.391 1.00 98.12 107 VAL A CA 1
ATOM 863 C C . VAL A 1 107 ? 11.011 3.841 -0.064 1.00 98.12 107 VAL A C 1
ATOM 865 O O . VAL A 1 107 ? 11.900 3.695 -0.902 1.00 98.12 107 VAL A O 1
ATOM 868 N N . ALA A 1 108 ? 9.728 3.670 -0.388 1.00 95.94 108 ALA A N 1
ATOM 869 C CA . ALA A 1 108 ? 9.299 3.404 -1.758 1.00 95.94 108 ALA A CA 1
ATOM 870 C C . ALA A 1 108 ? 9.449 4.640 -2.663 1.00 95.94 108 ALA A C 1
ATOM 872 O O . ALA A 1 108 ? 9.849 4.488 -3.815 1.00 95.94 108 ALA A O 1
ATOM 873 N N . GLU A 1 109 ? 9.188 5.841 -2.144 1.00 98.38 109 GLU A N 1
ATOM 874 C CA . GLU A 1 109 ? 9.388 7.114 -2.850 1.00 98.38 109 GLU A CA 1
ATOM 875 C C . GLU A 1 109 ? 10.873 7.344 -3.173 1.00 98.38 109 GLU A C 1
ATOM 877 O O . GLU A 1 109 ? 11.206 7.669 -4.311 1.00 98.38 109 GLU A O 1
ATOM 882 N N . GLU A 1 110 ? 11.785 7.064 -2.236 1.00 98.06 110 GLU A N 1
ATOM 883 C CA . GLU A 1 110 ? 13.238 7.120 -2.482 1.00 98.06 110 GLU A CA 1
ATOM 884 C C . GLU A 1 110 ? 13.684 6.158 -3.598 1.00 98.06 110 GLU A C 1
ATOM 886 O O . GLU A 1 110 ? 14.527 6.498 -4.438 1.00 98.06 110 GLU A O 1
ATOM 891 N N . LYS A 1 111 ? 13.101 4.951 -3.639 1.00 96.06 111 LYS A N 1
ATOM 892 C CA . LYS A 1 111 ? 13.376 3.971 -4.700 1.00 96.06 111 LYS A CA 1
ATOM 893 C C . LYS A 1 111 ? 12.846 4.423 -6.054 1.00 96.06 111 LYS A C 1
ATOM 895 O O . LYS A 1 111 ? 13.545 4.230 -7.045 1.00 96.06 111 LYS A O 1
ATOM 900 N N . ILE A 1 112 ? 11.646 5.006 -6.100 1.00 98.00 112 ILE A N 1
ATOM 901 C CA . ILE A 1 112 ? 11.091 5.592 -7.327 1.00 98.00 112 ILE A CA 1
ATOM 902 C C . ILE A 1 112 ? 12.027 6.682 -7.831 1.00 98.00 112 ILE A C 1
ATOM 904 O O . ILE A 1 112 ? 12.478 6.590 -8.964 1.00 98.00 112 ILE A O 1
ATOM 908 N N . HIS A 1 113 ? 12.408 7.625 -6.970 1.00 98.06 113 HIS A N 1
ATOM 909 C CA . HIS A 1 113 ? 13.282 8.727 -7.356 1.00 98.06 113 HIS A CA 1
ATOM 910 C C . HIS A 1 113 ? 14.629 8.237 -7.911 1.00 98.06 113 HIS A C 1
ATOM 912 O O . HIS A 1 113 ? 15.085 8.693 -8.955 1.00 98.06 113 HIS A O 1
ATOM 918 N N . SER A 1 114 ? 15.235 7.236 -7.265 1.00 95.12 114 SER A N 1
ATOM 919 C CA . SER A 1 114 ? 16.473 6.617 -7.761 1.00 95.12 114 SER A CA 1
ATOM 920 C C . SER A 1 114 ? 16.288 5.977 -9.145 1.00 95.12 114 SER A C 1
ATOM 922 O O . SER A 1 114 ? 17.175 6.051 -9.989 1.00 95.12 114 SER A O 1
ATOM 924 N N . LYS A 1 115 ? 15.131 5.352 -9.393 1.00 94.44 115 LYS A N 1
ATOM 925 C CA . LYS A 1 115 ? 14.800 4.716 -10.677 1.00 94.44 115 LYS A CA 1
ATOM 926 C C . LYS A 1 115 ? 14.453 5.728 -11.767 1.00 94.44 115 LYS A C 1
ATOM 928 O O . LYS A 1 115 ? 14.751 5.471 -12.926 1.00 94.44 115 LYS A O 1
ATOM 933 N N . GLU A 1 116 ? 13.855 6.857 -11.411 1.00 96.56 116 GLU A N 1
ATOM 934 C CA . GLU A 1 116 ? 13.615 7.973 -12.330 1.00 96.56 116 GLU A CA 1
ATOM 935 C C . GLU A 1 116 ? 14.938 8.585 -12.803 1.00 96.56 116 GLU A C 1
ATOM 937 O O . GLU A 1 116 ? 15.088 8.832 -13.994 1.00 96.56 116 GLU A O 1
ATOM 942 N N . ILE A 1 117 ? 15.929 8.719 -11.912 1.00 95.25 117 ILE A N 1
ATOM 943 C CA . ILE A 1 117 ? 17.288 9.139 -12.291 1.00 95.25 117 ILE A CA 1
ATOM 944 C C . ILE A 1 117 ? 17.934 8.114 -13.238 1.00 95.25 117 ILE A C 1
ATOM 946 O O . ILE A 1 117 ? 18.495 8.499 -14.262 1.00 95.25 117 ILE A O 1
ATOM 950 N N . ASP A 1 118 ? 17.838 6.810 -12.932 1.00 90.19 118 ASP A N 1
ATOM 951 C CA . ASP A 1 118 ? 18.330 5.747 -13.829 1.00 90.19 118 ASP A CA 1
ATOM 952 C C . ASP A 1 118 ? 17.691 5.852 -15.230 1.00 90.19 118 ASP A C 1
ATOM 954 O O . ASP A 1 118 ? 18.364 5.646 -16.240 1.00 90.19 118 ASP A O 1
ATOM 958 N N . LEU A 1 119 ? 16.394 6.172 -15.295 1.00 92.25 119 LEU A N 1
ATOM 959 C CA . LEU A 1 119 ? 15.645 6.326 -16.541 1.00 92.25 119 LEU A CA 1
ATOM 960 C C . LEU A 1 119 ? 16.086 7.567 -17.331 1.00 92.25 119 LEU A C 1
ATOM 962 O O . LEU A 1 119 ? 16.303 7.466 -18.534 1.00 92.25 119 LEU A O 1
ATOM 966 N N . GLU A 1 120 ? 16.263 8.707 -16.661 1.00 92.62 120 GLU A N 1
ATOM 967 C CA . GLU A 1 120 ? 16.723 9.958 -17.280 1.00 92.62 120 GLU A CA 1
ATOM 968 C C . GLU A 1 120 ? 18.127 9.807 -17.885 1.00 92.62 120 GLU A C 1
ATOM 970 O O . GLU A 1 120 ? 18.370 10.247 -19.009 1.00 92.62 120 GLU A O 1
ATOM 975 N N . MET A 1 121 ? 19.039 9.116 -17.189 1.00 87.81 121 MET A N 1
ATOM 976 C CA . MET A 1 121 ? 20.377 8.828 -17.720 1.00 87.81 121 MET A CA 1
ATOM 977 C C . MET A 1 121 ? 20.327 7.977 -18.995 1.00 87.81 121 MET A C 1
ATOM 979 O O . MET A 1 121 ? 21.077 8.242 -19.931 1.00 87.81 121 MET A O 1
ATOM 983 N N . LEU A 1 122 ? 19.431 6.985 -19.059 1.00 84.88 122 LEU A N 1
ATOM 984 C CA . LEU A 1 122 ? 19.259 6.161 -20.261 1.00 84.88 122 LEU A CA 1
ATOM 985 C C . LEU A 1 122 ? 18.702 6.963 -21.440 1.00 84.88 122 LEU A C 1
ATOM 987 O O . LEU A 1 122 ? 19.092 6.725 -22.577 1.00 84.88 122 LEU A O 1
ATOM 991 N N . GLU A 1 123 ? 17.807 7.917 -21.183 1.00 83.81 123 GLU A N 1
ATOM 992 C CA . GLU A 1 123 ? 17.260 8.787 -22.230 1.00 83.81 123 GLU A CA 1
ATOM 993 C C . GLU A 1 123 ? 18.280 9.814 -22.740 1.00 83.81 123 GLU A C 1
ATOM 995 O O . GLU A 1 123 ? 18.211 10.220 -23.900 1.00 83.81 123 GLU A O 1
ATOM 1000 N N . ALA A 1 124 ? 19.240 10.224 -21.909 1.00 81.38 124 ALA A N 1
ATOM 1001 C CA . ALA A 1 124 ? 20.340 11.082 -22.337 1.00 81.38 124 ALA A CA 1
ATOM 1002 C C . ALA A 1 124 ? 21.327 10.343 -23.262 1.00 81.38 124 ALA A C 1
ATOM 1004 O O . ALA A 1 124 ? 21.762 10.917 -24.255 1.00 81.38 124 ALA A O 1
ATOM 1005 N N . GLU A 1 125 ? 21.633 9.069 -22.983 1.00 68.12 125 GLU A N 1
ATOM 1006 C CA . GLU A 1 125 ? 22.546 8.253 -23.804 1.00 68.12 125 GLU A CA 1
ATOM 1007 C C . GLU A 1 125 ? 21.988 7.943 -25.208 1.00 68.12 125 GLU A C 1
ATOM 1009 O O . GLU A 1 125 ? 22.758 7.883 -26.165 1.00 68.12 125 GLU A O 1
ATOM 1014 N N . ASP A 1 126 ? 20.664 7.814 -25.361 1.00 60.41 126 ASP A N 1
ATOM 1015 C CA . ASP A 1 126 ? 20.003 7.587 -26.661 1.00 60.41 126 ASP A CA 1
ATOM 1016 C C . ASP A 1 126 ? 20.060 8.823 -27.601 1.00 60.41 126 ASP A C 1
ATOM 1018 O O . ASP A 1 126 ? 19.787 8.696 -28.794 1.00 60.41 126 ASP A O 1
ATOM 1022 N N . ASN A 1 127 ? 20.398 10.020 -27.097 1.00 58.00 127 ASN A N 1
ATOM 1023 C CA . ASN A 1 127 ? 20.376 11.276 -27.869 1.00 58.00 127 ASN A CA 1
ATOM 1024 C C . ASN A 1 127 ? 21.750 11.738 -28.401 1.00 58.00 127 ASN A C 1
ATOM 1026 O O . ASN A 1 127 ? 21.799 12.707 -29.157 1.00 58.00 127 ASN A O 1
ATOM 1030 N N . ASP A 1 128 ? 22.847 11.052 -28.065 1.00 56.16 128 ASP A N 1
ATOM 1031 C CA . ASP A 1 128 ? 24.204 11.395 -28.533 1.00 56.16 128 ASP A CA 1
ATOM 1032 C C . ASP A 1 128 ? 24.575 10.739 -29.891 1.00 56.16 128 ASP A C 1
ATOM 1034 O O . ASP A 1 128 ? 25.699 10.884 -30.376 1.00 56.16 128 ASP A O 1
ATOM 1038 N N . GLU A 1 129 ? 23.640 10.046 -30.556 1.00 52.75 129 GLU A N 1
ATOM 1039 C CA . GLU A 1 129 ? 23.813 9.428 -31.888 1.00 52.75 129 GLU A CA 1
ATOM 1040 C C . GLU A 1 129 ? 23.629 10.423 -33.064 1.00 52.75 129 GLU A C 1
ATOM 1042 O O . GLU A 1 129 ? 23.063 10.099 -34.111 1.00 52.75 129 GLU A O 1
ATOM 1047 N N . GLU A 1 130 ? 24.132 11.656 -32.936 1.00 47.22 130 GLU A N 1
ATOM 1048 C CA . GLU A 1 130 ? 24.175 12.613 -34.050 1.00 47.22 130 GLU A CA 1
ATOM 1049 C C . GLU A 1 130 ? 25.520 12.523 -34.813 1.00 47.22 130 GLU A C 1
ATOM 1051 O O . GLU A 1 130 ? 26.559 12.998 -34.363 1.00 47.22 130 GLU A O 1
ATOM 1056 N N . TYR A 1 131 ? 25.455 11.939 -36.019 1.00 46.88 131 TYR A N 1
ATOM 1057 C CA . TYR A 1 131 ? 26.355 12.138 -37.171 1.00 46.88 131 TYR A CA 1
ATOM 1058 C C . TYR A 1 131 ? 27.818 11.625 -37.079 1.00 46.88 131 TYR A C 1
ATOM 1060 O O . TYR A 1 131 ? 28.760 12.382 -36.847 1.00 46.88 131 TYR A O 1
ATOM 1068 N N . PHE A 1 132 ? 28.048 10.358 -37.452 1.00 42.31 132 PHE A N 1
ATOM 1069 C CA . PHE A 1 132 ? 29.298 9.974 -38.129 1.00 42.31 132 PHE A CA 1
ATOM 1070 C C . PHE A 1 132 ? 29.027 9.846 -39.628 1.00 42.31 132 PHE A C 1
ATOM 1072 O O . PHE A 1 132 ? 28.551 8.817 -40.103 1.00 42.31 132 PHE A O 1
ATOM 1079 N N . ASP A 1 133 ? 29.311 10.929 -40.351 1.00 46.22 133 ASP A N 1
ATOM 1080 C CA . ASP A 1 133 ? 29.354 10.929 -41.811 1.00 46.22 133 ASP A CA 1
ATOM 1081 C C . ASP A 1 133 ? 30.488 10.007 -42.286 1.00 46.22 133 ASP A C 1
ATOM 1083 O O . ASP A 1 133 ? 31.569 9.949 -41.688 1.00 46.22 133 ASP A O 1
ATOM 1087 N N . GLU A 1 134 ? 30.208 9.261 -43.348 1.00 56.06 134 GLU A N 1
ATOM 1088 C CA . GLU A 1 134 ? 31.077 8.241 -43.924 1.00 56.06 134 GLU A CA 1
ATOM 1089 C C . GLU A 1 134 ? 32.481 8.775 -44.248 1.00 56.06 134 GLU A C 1
ATOM 1091 O O . GLU A 1 134 ? 32.650 9.706 -45.035 1.00 56.06 134 GLU A O 1
ATOM 1096 N N . VAL A 1 135 ? 33.512 8.081 -43.762 1.00 44.12 135 VAL A N 1
ATOM 1097 C CA . VAL A 1 135 ? 34.784 7.992 -44.486 1.00 44.12 135 VAL A CA 1
ATOM 1098 C C . VAL A 1 135 ? 35.136 6.517 -44.619 1.00 44.12 135 VAL A C 1
ATOM 1100 O O . VAL A 1 135 ? 35.608 5.878 -43.679 1.00 44.12 135 VAL A O 1
ATOM 1103 N N . GLN A 1 136 ? 34.866 5.972 -45.807 1.00 53.34 136 GLN A N 1
ATOM 1104 C CA . GLN A 1 136 ? 35.543 4.775 -46.292 1.00 53.34 136 GLN A CA 1
ATOM 1105 C C . GLN A 1 136 ? 37.037 5.079 -46.397 1.00 53.34 136 GLN A C 1
ATOM 1107 O O . GLN A 1 136 ? 37.403 6.063 -47.029 1.00 53.34 136 GLN A O 1
ATOM 1112 N N . GLU A 1 137 ? 37.882 4.210 -45.851 1.00 43.59 137 GLU A N 1
ATOM 1113 C CA . GLU A 1 137 ? 38.944 3.609 -46.656 1.00 43.59 137 GLU A CA 1
ATOM 1114 C C . GLU A 1 137 ? 39.504 2.340 -46.003 1.00 43.59 137 GLU A C 1
ATOM 1116 O O . GLU A 1 137 ? 39.491 2.150 -44.785 1.00 43.59 137 GLU A O 1
ATOM 1121 N N . ASP A 1 138 ? 39.903 1.452 -46.902 1.00 53.09 138 ASP A N 1
ATOM 1122 C CA . ASP A 1 138 ? 40.324 0.071 -46.746 1.00 53.09 138 ASP A CA 1
ATOM 1123 C C . ASP A 1 138 ? 41.528 -0.129 -45.804 1.00 53.09 138 ASP A C 1
ATOM 1125 O O . ASP A 1 138 ? 42.497 0.620 -45.839 1.00 53.09 138 ASP A O 1
ATOM 1129 N N . ASP A 1 139 ? 41.476 -1.166 -44.962 1.00 47.53 139 ASP A N 1
ATOM 1130 C CA . ASP A 1 139 ? 42.381 -2.331 -45.007 1.00 47.53 139 ASP A CA 1
ATOM 1131 C C . ASP A 1 139 ? 42.480 -3.069 -43.654 1.00 47.53 139 ASP A C 1
ATOM 1133 O O . ASP A 1 139 ? 42.547 -2.500 -42.566 1.00 47.53 139 ASP A O 1
ATOM 1137 N N . GLU A 1 140 ? 42.462 -4.400 -43.762 1.00 50.09 140 GLU A N 1
ATOM 1138 C CA . GLU A 1 140 ? 42.944 -5.414 -42.813 1.00 50.09 140 GLU A CA 1
ATOM 1139 C C . GLU A 1 140 ? 43.064 -5.054 -41.315 1.00 50.09 140 GLU A C 1
ATOM 1141 O O . GLU A 1 140 ? 44.150 -4.752 -40.824 1.00 50.09 140 GLU A O 1
ATOM 1146 N N . ASN A 1 141 ? 42.023 -5.319 -40.504 1.00 45.94 141 ASN A N 1
ATOM 1147 C CA . ASN A 1 141 ? 42.285 -5.774 -39.130 1.00 45.94 141 ASN A CA 1
ATOM 1148 C C . ASN A 1 141 ? 41.137 -6.559 -38.461 1.00 45.94 141 ASN A C 1
ATOM 1150 O O . ASN A 1 141 ? 40.188 -6.003 -37.908 1.00 45.94 141 ASN A O 1
ATOM 1154 N N . ASN A 1 142 ? 41.286 -7.884 -38.386 1.00 51.47 142 ASN A N 1
ATOM 1155 C CA . ASN A 1 142 ? 40.392 -8.826 -37.687 1.00 51.47 142 ASN A CA 1
ATOM 1156 C C . ASN A 1 142 ? 40.388 -8.688 -36.139 1.00 51.47 142 ASN A C 1
ATOM 1158 O O . ASN A 1 142 ? 39.885 -9.566 -35.432 1.00 51.47 142 ASN A O 1
ATOM 1162 N N . HIS A 1 143 ? 40.949 -7.612 -35.578 1.00 46.28 143 HIS A N 1
ATOM 1163 C CA . HIS A 1 143 ? 41.026 -7.391 -34.131 1.00 46.28 143 HIS A CA 1
ATOM 1164 C C . HIS A 1 143 ? 39.892 -6.534 -33.541 1.00 46.28 143 HIS A C 1
ATOM 1166 O O . HIS A 1 143 ? 39.679 -6.593 -32.328 1.00 46.28 143 HIS A O 1
ATOM 1172 N N . SER A 1 144 ? 39.117 -5.813 -34.362 1.00 53.59 144 SER A N 1
ATOM 1173 C CA . SER A 1 144 ? 38.062 -4.900 -33.882 1.00 53.59 144 SER A CA 1
ATOM 1174 C C . SER A 1 144 ? 36.833 -5.629 -33.301 1.00 53.59 144 SER A C 1
ATOM 1176 O O . SER A 1 144 ? 36.381 -5.329 -32.195 1.00 53.59 144 SER A O 1
ATOM 1178 N N . ASN A 1 145 ? 36.372 -6.700 -33.959 1.00 47.66 145 ASN A N 1
ATOM 1179 C CA . ASN A 1 145 ? 35.140 -7.412 -33.583 1.00 47.66 145 ASN A CA 1
ATOM 1180 C C . ASN A 1 145 ? 35.232 -8.087 -32.190 1.00 47.66 145 ASN A C 1
ATOM 1182 O O . ASN A 1 145 ? 34.284 -8.120 -31.407 1.00 47.66 145 ASN A O 1
ATOM 1186 N N . ARG A 1 146 ? 36.433 -8.535 -31.792 1.00 47.97 146 ARG A N 1
ATOM 1187 C CA . ARG A 1 146 ? 36.660 -9.101 -30.450 1.00 47.97 146 ARG A CA 1
ATOM 1188 C C . ARG A 1 146 ? 36.497 -8.056 -29.344 1.00 47.97 146 ARG A C 1
ATOM 1190 O O . ARG A 1 146 ? 36.100 -8.413 -28.235 1.00 47.97 146 ARG A O 1
ATOM 1197 N N . ASN A 1 147 ? 36.829 -6.796 -29.611 1.00 50.72 147 ASN A N 1
ATOM 1198 C CA . ASN A 1 147 ? 36.751 -5.735 -28.610 1.00 50.72 147 ASN A CA 1
ATOM 1199 C C . ASN A 1 147 ? 35.307 -5.286 -28.378 1.00 50.72 147 ASN A C 1
ATOM 1201 O O . ASN A 1 147 ? 34.947 -5.043 -27.229 1.00 50.72 147 ASN A O 1
ATOM 1205 N N . VAL A 1 148 ? 34.471 -5.286 -29.418 1.00 49.53 148 VAL A N 1
ATOM 1206 C CA . VAL A 1 148 ? 33.029 -5.004 -29.312 1.00 49.53 148 VAL A CA 1
ATOM 1207 C C . VAL A 1 148 ? 32.327 -6.082 -28.483 1.00 49.53 148 VAL A C 1
ATOM 1209 O O . VAL A 1 148 ? 31.682 -5.773 -27.482 1.00 49.53 148 VAL A O 1
ATOM 1212 N N . VAL A 1 149 ? 32.574 -7.361 -28.790 1.00 51.03 149 VAL A N 1
ATOM 1213 C CA . VAL A 1 149 ? 32.036 -8.490 -28.007 1.00 51.03 149 VAL A CA 1
ATOM 1214 C C . VAL A 1 149 ? 32.506 -8.441 -26.548 1.00 51.03 149 VAL A C 1
ATOM 1216 O O . VAL A 1 149 ? 31.714 -8.632 -25.626 1.00 51.03 149 VAL A O 1
ATOM 1219 N N . LYS A 1 150 ? 33.785 -8.129 -26.301 1.00 55.47 150 LYS A N 1
ATOM 1220 C CA . LYS A 1 150 ? 34.304 -7.947 -24.934 1.00 55.47 150 LYS A CA 1
ATOM 1221 C C . LYS A 1 150 ? 33.636 -6.783 -24.206 1.00 55.47 150 LYS A C 1
ATOM 1223 O O . LYS A 1 150 ? 33.389 -6.897 -23.005 1.00 55.47 150 LYS A O 1
ATOM 1228 N N . ARG A 1 151 ? 33.352 -5.680 -24.902 1.00 59.34 151 ARG A N 1
ATOM 1229 C CA . ARG A 1 151 ? 32.694 -4.498 -24.333 1.00 59.34 151 ARG A CA 1
ATOM 1230 C C . ARG A 1 151 ? 31.246 -4.825 -23.946 1.00 59.34 151 ARG A C 1
ATOM 1232 O O . ARG A 1 151 ? 30.875 -4.555 -22.807 1.00 59.34 151 ARG A O 1
ATOM 1239 N N . GLY A 1 152 ? 30.500 -5.528 -24.804 1.00 59.75 152 GLY A N 1
ATOM 1240 C CA . GLY A 1 152 ? 29.154 -6.036 -24.498 1.00 59.75 152 GLY A CA 1
ATOM 1241 C C . GLY A 1 152 ? 29.126 -7.009 -23.311 1.00 59.75 152 GLY A C 1
ATOM 1242 O O . GLY A 1 152 ? 28.348 -6.824 -22.379 1.00 59.75 152 GLY A O 1
ATOM 1243 N N . ILE A 1 153 ? 30.045 -7.983 -23.269 1.00 57.59 153 ILE A N 1
ATOM 1244 C CA . ILE A 1 153 ? 30.164 -8.927 -22.138 1.00 57.59 153 ILE A CA 1
ATOM 1245 C C . ILE A 1 153 ? 30.520 -8.198 -20.834 1.00 57.59 153 ILE A C 1
ATOM 1247 O O . ILE A 1 153 ? 29.998 -8.532 -19.773 1.00 57.59 153 ILE A O 1
ATOM 1251 N N . THR A 1 154 ? 31.386 -7.184 -20.896 1.00 61.31 154 THR A N 1
ATOM 1252 C CA . THR A 1 154 ? 31.780 -6.400 -19.714 1.00 61.31 154 THR A CA 1
ATOM 1253 C C . THR A 1 154 ? 30.616 -5.561 -19.185 1.00 61.31 154 THR A C 1
ATOM 1255 O O . THR A 1 154 ? 30.420 -5.507 -17.970 1.00 61.31 154 THR A O 1
ATOM 1258 N N . ARG A 1 155 ? 29.823 -4.949 -20.079 1.00 65.62 155 ARG A N 1
ATOM 1259 C CA . ARG A 1 155 ? 28.586 -4.231 -19.727 1.00 65.62 155 ARG A CA 1
ATOM 1260 C C . ARG A 1 155 ? 27.589 -5.186 -19.050 1.00 65.62 155 ARG A C 1
ATOM 1262 O O . ARG A 1 155 ? 27.120 -4.890 -17.956 1.00 65.62 155 ARG A O 1
ATOM 1269 N N . LEU A 1 156 ? 27.383 -6.382 -19.613 1.00 56.31 156 LEU A N 1
ATOM 1270 C CA . LEU A 1 156 ? 26.494 -7.410 -19.050 1.00 56.31 156 LEU A CA 1
ATOM 1271 C C . LEU A 1 156 ? 26.969 -7.927 -17.675 1.00 56.31 156 LEU A C 1
ATOM 1273 O O . LEU A 1 156 ? 26.165 -8.133 -16.768 1.00 56.31 156 LEU A O 1
ATOM 1277 N N . TYR A 1 157 ? 28.282 -8.105 -17.499 1.00 56.19 157 TYR A N 1
ATOM 1278 C CA . TYR A 1 157 ? 28.878 -8.528 -16.229 1.00 56.19 157 TYR A CA 1
ATOM 1279 C C . TYR A 1 157 ? 28.742 -7.462 -15.133 1.00 56.19 157 TYR A C 1
ATOM 1281 O O . TYR A 1 157 ? 28.414 -7.799 -13.995 1.00 56.19 157 TYR A O 1
ATOM 1289 N N . LYS A 1 158 ? 28.968 -6.180 -15.460 1.00 64.56 158 LYS A N 1
ATOM 1290 C CA . LYS A 1 158 ? 28.740 -5.069 -14.521 1.00 64.56 158 LYS A CA 1
ATOM 1291 C C . LYS A 1 158 ? 27.276 -4.994 -14.103 1.00 64.56 158 LYS A C 1
ATOM 1293 O O . LYS A 1 158 ? 27.009 -4.977 -12.907 1.00 64.56 158 LYS A O 1
ATOM 1298 N N . PHE A 1 159 ? 26.363 -5.093 -15.068 1.00 61.34 159 PHE A N 1
ATOM 1299 C CA . PHE A 1 159 ? 24.925 -5.105 -14.818 1.00 61.34 159 PHE A CA 1
ATOM 1300 C C . PHE A 1 159 ? 24.519 -6.223 -13.840 1.00 61.34 159 PHE A C 1
ATOM 1302 O O . PHE A 1 159 ? 23.868 -5.975 -12.830 1.00 61.34 159 PHE A O 1
ATOM 1309 N N . HIS A 1 160 ? 24.988 -7.454 -14.062 1.00 56.91 160 HIS A N 1
ATOM 1310 C CA . HIS A 1 160 ? 24.706 -8.570 -13.152 1.00 56.91 160 HIS A CA 1
ATOM 1311 C C . HIS A 1 160 ? 25.323 -8.383 -11.749 1.00 56.91 160 HIS A C 1
ATOM 1313 O O . HIS A 1 160 ? 24.773 -8.855 -10.753 1.00 56.91 160 HIS A O 1
ATOM 1319 N N . ARG A 1 161 ? 26.479 -7.712 -11.649 1.00 59.66 161 ARG A N 1
ATOM 1320 C CA . ARG A 1 161 ? 27.159 -7.442 -10.373 1.00 59.66 161 ARG A CA 1
ATOM 1321 C C . ARG A 1 161 ? 26.472 -6.342 -9.558 1.00 59.66 161 ARG A C 1
ATOM 1323 O O . ARG A 1 161 ? 26.435 -6.463 -8.338 1.00 59.66 161 ARG A O 1
ATOM 1330 N N . GLU A 1 162 ? 25.973 -5.295 -10.210 1.00 57.53 162 GLU A N 1
ATOM 1331 C CA . GLU A 1 162 ? 25.320 -4.150 -9.555 1.00 57.53 162 GLU A CA 1
ATOM 1332 C C . GLU A 1 162 ? 23.867 -4.433 -9.177 1.00 57.53 162 GLU A C 1
ATOM 1334 O O . GLU A 1 162 ? 23.440 -4.044 -8.092 1.00 57.53 162 GLU A O 1
ATOM 1339 N N . TYR A 1 163 ? 23.123 -5.156 -10.019 1.00 52.31 163 TYR A N 1
ATOM 1340 C CA . TYR A 1 163 ? 21.676 -5.325 -9.838 1.00 52.31 163 TYR A CA 1
ATOM 1341 C C . TYR A 1 163 ? 21.259 -6.700 -9.287 1.00 52.31 163 TYR A C 1
ATOM 1343 O O . TYR A 1 163 ? 20.078 -6.924 -9.027 1.00 52.31 163 TYR A O 1
ATOM 1351 N N . GLY A 1 164 ? 22.219 -7.597 -9.028 1.00 50.88 164 GLY A N 1
ATOM 1352 C CA . GLY A 1 164 ? 21.989 -8.878 -8.353 1.00 50.88 164 GLY A CA 1
ATOM 1353 C C . GLY A 1 164 ? 21.222 -9.915 -9.184 1.00 50.88 164 GLY A C 1
ATOM 1354 O O . GLY A 1 164 ? 20.796 -9.669 -10.311 1.00 50.88 164 GLY A O 1
ATOM 1355 N N . LYS A 1 165 ? 21.072 -11.125 -8.622 1.00 52.66 165 LYS A N 1
ATOM 1356 C CA . LYS A 1 165 ? 20.297 -12.220 -9.228 1.00 52.66 165 LYS A CA 1
ATOM 1357 C C . LYS A 1 165 ? 18.860 -11.734 -9.440 1.00 52.66 165 LYS A C 1
ATOM 1359 O O . LYS A 1 165 ? 18.137 -11.529 -8.472 1.00 52.66 165 LYS A O 1
ATOM 1364 N N . LEU A 1 166 ? 18.462 -11.557 -10.699 1.00 50.75 166 LEU A N 1
ATOM 1365 C CA . LEU A 1 166 ? 17.077 -11.290 -11.074 1.00 50.75 166 LEU A CA 1
ATOM 1366 C C . LEU A 1 166 ? 16.229 -12.476 -10.603 1.00 50.75 166 LEU A C 1
ATOM 1368 O O . LEU A 1 166 ? 16.320 -13.567 -11.170 1.00 50.75 166 LEU A O 1
ATOM 1372 N N . ASP A 1 167 ? 15.437 -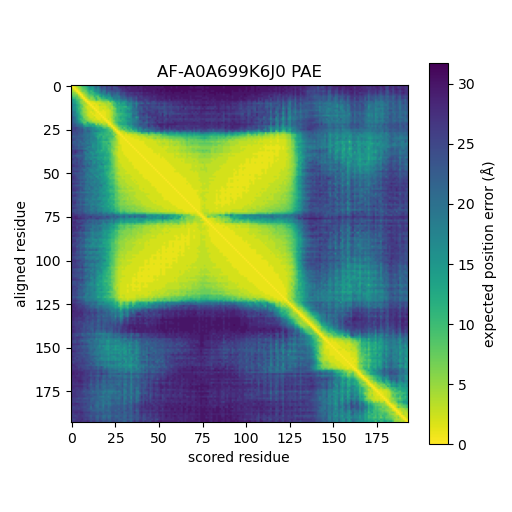12.270 -9.554 1.00 42.84 167 ASP A N 1
ATOM 1373 C CA . ASP A 1 167 ? 14.483 -13.246 -9.025 1.00 42.84 167 ASP A CA 1
ATOM 1374 C C . ASP A 1 167 ? 13.387 -13.524 -10.074 1.00 42.84 167 ASP A C 1
ATOM 1376 O O . ASP A 1 167 ? 12.299 -12.954 -10.071 1.00 42.84 167 ASP A O 1
ATOM 1380 N N . GLY A 1 168 ? 13.691 -14.406 -11.030 1.00 46.25 168 GLY A N 1
ATOM 1381 C CA . GLY A 1 168 ? 12.696 -15.084 -11.862 1.00 46.25 168 GLY A CA 1
ATOM 1382 C C . GLY A 1 168 ? 12.479 -14.573 -13.290 1.00 46.25 168 GLY A C 1
ATOM 1383 O O . GLY A 1 168 ? 11.761 -15.241 -14.038 1.00 46.25 168 GLY A O 1
ATOM 1384 N N . ILE A 1 169 ? 13.107 -13.481 -13.745 1.00 43.66 169 ILE A N 1
ATOM 1385 C CA . ILE A 1 169 ? 13.011 -13.099 -15.168 1.00 43.66 169 ILE A CA 1
ATOM 1386 C C . ILE A 1 169 ? 13.991 -13.949 -15.981 1.00 43.66 169 ILE A C 1
ATOM 1388 O O . ILE A 1 169 ? 15.204 -13.750 -15.964 1.00 43.66 169 ILE A O 1
ATOM 1392 N N . LYS A 1 170 ? 13.426 -14.928 -16.698 1.00 46.22 170 LYS A N 1
ATOM 1393 C CA . LYS A 1 170 ? 14.073 -15.800 -17.689 1.00 46.22 170 LYS A CA 1
ATOM 1394 C C . LYS A 1 170 ? 14.891 -15.003 -18.726 1.00 46.22 170 LYS A C 1
ATOM 1396 O O . LYS A 1 170 ? 14.471 -14.840 -19.867 1.00 46.22 170 LYS A O 1
ATOM 1401 N N . LEU A 1 171 ? 16.143 -14.695 -18.392 1.00 44.66 171 LEU A N 1
ATOM 1402 C CA . LEU A 1 171 ? 17.247 -14.521 -19.353 1.00 44.66 171 LEU A CA 1
ATOM 1403 C C . LEU A 1 171 ? 17.538 -15.811 -20.150 1.00 44.66 171 LEU A C 1
ATOM 1405 O O . LEU A 1 171 ? 18.367 -15.817 -21.051 1.00 44.66 171 LEU A O 1
ATOM 1409 N N . ILE A 1 172 ? 16.833 -16.909 -19.850 1.00 45.75 172 ILE A N 1
ATOM 1410 C CA . ILE A 1 172 ? 16.898 -18.174 -20.587 1.00 45.75 172 ILE A CA 1
ATOM 1411 C C . ILE A 1 172 ? 16.498 -17.982 -22.058 1.00 45.75 172 ILE A C 1
ATOM 1413 O O . ILE A 1 172 ? 17.093 -18.615 -22.919 1.00 45.75 172 ILE A O 1
ATOM 1417 N N . VAL A 1 173 ? 15.550 -17.094 -22.385 1.00 42.88 173 VAL A N 1
ATOM 1418 C CA . VAL A 1 173 ? 15.065 -16.953 -23.775 1.00 42.88 173 VAL A CA 1
ATOM 1419 C C . VAL A 1 173 ? 16.103 -16.275 -24.676 1.00 42.88 173 VAL A C 1
ATOM 1421 O O . VAL A 1 173 ? 16.317 -16.706 -25.809 1.00 42.88 173 VAL A O 1
ATOM 1424 N N . THR A 1 174 ? 16.807 -15.265 -24.167 1.00 50.41 174 THR A N 1
ATOM 1425 C CA . THR A 1 174 ? 17.905 -14.601 -24.884 1.00 50.41 174 THR A CA 1
ATOM 1426 C C . THR A 1 174 ? 19.168 -15.458 -24.907 1.00 50.41 174 THR A C 1
ATOM 1428 O O . THR A 1 174 ? 19.841 -15.508 -25.937 1.00 50.41 174 THR A O 1
ATOM 1431 N N . PHE A 1 175 ? 19.459 -16.212 -23.843 1.00 48.44 175 PHE A N 1
ATOM 1432 C CA . PHE A 1 175 ? 20.590 -17.143 -23.837 1.00 48.44 175 PHE A CA 1
ATOM 1433 C C . PHE A 1 175 ? 20.382 -18.366 -24.731 1.00 48.44 175 PHE A C 1
ATOM 1435 O O . PHE A 1 175 ? 21.334 -18.766 -25.390 1.00 48.44 175 PHE A O 1
ATOM 1442 N N . ASP A 1 176 ? 19.180 -18.943 -24.818 1.00 46.00 176 ASP A N 1
ATOM 1443 C CA . ASP A 1 176 ? 18.907 -20.058 -25.738 1.00 46.00 176 ASP A CA 1
ATOM 1444 C C . ASP A 1 176 ? 18.960 -19.611 -27.202 1.00 46.00 176 ASP A C 1
ATOM 1446 O O . ASP A 1 176 ? 19.498 -20.332 -28.046 1.00 46.00 176 ASP A O 1
ATOM 1450 N N . ALA A 1 177 ? 18.487 -18.397 -27.508 1.00 48.91 177 ALA A N 1
ATOM 1451 C CA . ALA A 1 177 ? 18.642 -17.795 -28.831 1.00 48.91 177 ALA A CA 1
ATOM 1452 C C . ALA A 1 177 ? 20.128 -17.579 -29.181 1.00 48.91 177 ALA A C 1
ATOM 1454 O O . ALA A 1 177 ? 20.573 -17.988 -30.255 1.00 48.91 177 ALA A O 1
ATOM 1455 N N . LEU A 1 178 ? 20.924 -17.042 -28.249 1.00 47.91 178 LEU A N 1
ATOM 1456 C CA .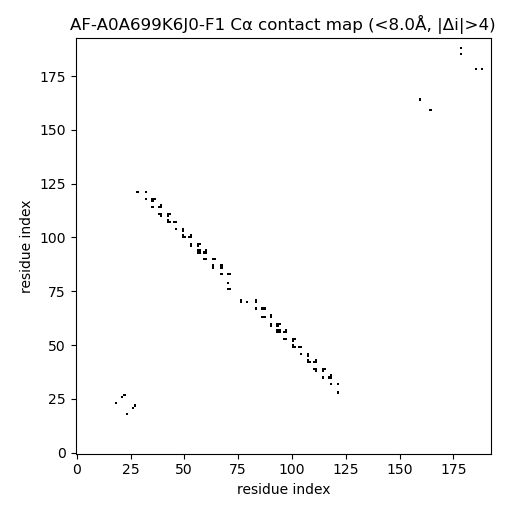 LEU A 1 178 ? 22.373 -16.870 -28.414 1.00 47.91 178 LEU A CA 1
ATOM 1457 C C . LEU A 1 178 ? 23.129 -18.212 -28.478 1.00 47.91 178 LEU A C 1
ATOM 1459 O O . LEU A 1 178 ? 24.035 -18.366 -29.297 1.00 47.91 178 LEU A O 1
ATOM 1463 N N . ASN A 1 179 ? 22.728 -19.218 -27.696 1.00 46.69 179 ASN A N 1
ATOM 1464 C CA . ASN A 1 179 ? 23.280 -20.580 -27.723 1.00 46.69 179 ASN A CA 1
ATOM 1465 C C . ASN A 1 179 ? 23.026 -21.270 -29.067 1.00 46.69 179 ASN A C 1
ATOM 1467 O O . ASN A 1 179 ? 23.893 -21.995 -29.563 1.00 46.69 179 ASN A O 1
ATOM 1471 N N . ARG A 1 180 ? 21.855 -21.035 -29.670 1.00 50.38 180 ARG A N 1
ATOM 1472 C CA . ARG A 1 180 ? 21.471 -21.606 -30.967 1.00 50.38 180 ARG A CA 1
ATOM 1473 C C . ARG A 1 180 ? 22.248 -20.987 -32.133 1.00 50.38 180 ARG A C 1
ATOM 1475 O O . ARG A 1 180 ? 22.509 -21.683 -33.110 1.00 50.38 180 ARG A O 1
ATOM 1482 N N . ILE A 1 181 ? 22.653 -19.720 -32.011 1.00 45.00 181 ILE A N 1
ATOM 1483 C CA . ILE A 1 181 ? 23.437 -18.985 -33.020 1.00 45.00 181 ILE A CA 1
ATOM 1484 C C . ILE A 1 181 ? 24.947 -19.229 -32.843 1.00 45.00 181 ILE A C 1
ATOM 1486 O O . ILE A 1 181 ? 25.684 -19.317 -33.823 1.00 45.00 181 ILE A O 1
ATOM 1490 N N . SER A 1 182 ? 25.426 -19.372 -31.602 1.00 51.31 182 SER A N 1
ATOM 1491 C CA . SER A 1 182 ? 26.864 -19.339 -31.313 1.00 51.31 182 SER A CA 1
ATOM 1492 C C . SER A 1 182 ? 27.610 -20.637 -31.623 1.00 51.31 182 SER A C 1
ATOM 1494 O O . SER A 1 182 ? 28.791 -20.538 -31.935 1.00 51.31 182 SER A O 1
ATOM 1496 N N . GLY A 1 183 ? 26.972 -21.820 -31.572 1.00 46.81 183 GLY A N 1
ATOM 1497 C CA . GLY A 1 183 ? 27.456 -23.140 -32.043 1.00 46.81 183 GLY A CA 1
ATOM 1498 C C . GLY A 1 183 ? 28.804 -23.676 -31.502 1.00 46.81 183 GLY A C 1
ATOM 1499 O O . GLY A 1 183 ? 28.889 -24.814 -31.047 1.00 46.81 183 GLY A O 1
ATOM 1500 N N . LYS A 1 184 ? 29.868 -22.869 -31.543 1.00 46.69 184 LYS A N 1
ATOM 1501 C CA . LYS A 1 184 ? 31.264 -23.141 -31.184 1.00 46.69 184 LYS A CA 1
ATOM 1502 C C . LYS A 1 184 ? 31.680 -22.661 -29.784 1.00 46.69 184 LYS A C 1
ATOM 1504 O O . LYS A 1 184 ? 32.710 -23.120 -29.304 1.00 46.69 184 LYS A O 1
ATOM 1509 N N . HIS A 1 185 ? 30.914 -21.803 -29.098 1.00 45.16 185 HIS A N 1
ATOM 1510 C CA . HIS A 1 185 ? 31.276 -21.277 -27.760 1.00 45.16 185 HIS A CA 1
ATOM 1511 C C . HIS A 1 185 ? 30.463 -21.865 -26.592 1.00 45.16 185 HIS A C 1
ATOM 1513 O O . HIS A 1 185 ? 30.379 -21.271 -25.520 1.00 45.16 185 HIS A O 1
ATOM 1519 N N . ARG A 1 186 ? 29.915 -23.073 -26.764 1.00 44.44 186 ARG A N 1
ATOM 1520 C CA . ARG A 1 186 ? 29.053 -23.769 -25.787 1.00 44.44 186 ARG A CA 1
ATOM 1521 C C . ARG A 1 186 ? 29.665 -23.902 -24.377 1.00 44.44 186 ARG A C 1
ATOM 1523 O O . ARG A 1 186 ? 28.945 -23.876 -23.383 1.00 44.44 186 ARG A O 1
ATOM 1530 N N . ALA A 1 187 ? 30.993 -24.008 -24.286 1.00 45.72 187 ALA A N 1
ATOM 1531 C CA . ALA A 1 187 ? 31.711 -24.147 -23.017 1.00 45.72 187 ALA A CA 1
ATOM 1532 C C . ALA A 1 187 ? 31.807 -22.841 -22.209 1.00 45.72 187 ALA A C 1
ATOM 1534 O O . ALA A 1 187 ? 31.869 -22.901 -20.987 1.00 45.72 187 ALA A O 1
ATOM 1535 N N . LEU A 1 188 ? 31.788 -21.672 -22.864 1.00 47.88 188 LEU A N 1
ATOM 1536 C CA . LEU A 1 188 ? 31.895 -20.384 -22.169 1.00 47.88 188 LEU A CA 1
ATOM 1537 C C . LEU A 1 188 ? 30.578 -19.960 -21.521 1.00 47.88 188 LEU A C 1
ATOM 1539 O O . LEU A 1 188 ? 30.614 -19.234 -20.544 1.00 47.88 188 LEU A O 1
ATOM 1543 N N . PHE A 1 189 ? 29.434 -20.425 -22.026 1.00 41.22 189 PHE A N 1
ATOM 1544 C CA . PHE A 1 189 ? 28.118 -20.049 -21.500 1.00 41.22 189 PHE A CA 1
ATOM 1545 C C . PHE A 1 189 ? 27.584 -21.014 -20.436 1.00 41.22 189 PHE A C 1
ATOM 1547 O O . PHE A 1 189 ? 26.760 -20.626 -19.617 1.00 41.22 189 PHE A O 1
ATOM 1554 N N . SER A 1 190 ? 28.094 -22.249 -20.387 1.00 44.97 190 SER A N 1
ATOM 1555 C CA . SER A 1 190 ? 27.676 -23.237 -19.380 1.00 44.97 190 SER A CA 1
ATOM 1556 C C . SER A 1 190 ? 28.175 -22.913 -17.966 1.00 44.97 190 SER A C 1
ATOM 1558 O O . SER A 1 190 ? 27.654 -23.464 -17.010 1.00 44.97 190 SER A O 1
ATOM 1560 N N . SER A 1 191 ? 29.155 -22.014 -17.812 1.00 41.97 191 SER A N 1
ATOM 1561 C CA . SER A 1 191 ? 29.608 -21.521 -16.503 1.00 41.97 191 SER A CA 1
ATOM 1562 C C . SER A 1 191 ? 28.767 -20.360 -15.950 1.00 41.97 191 SER A C 1
ATOM 1564 O O . SER A 1 191 ? 29.121 -19.812 -14.910 1.00 41.97 191 SER A O 1
ATOM 1566 N N . PHE A 1 192 ? 27.716 -19.942 -16.668 1.00 39.78 192 PHE A N 1
ATOM 1567 C CA . PHE A 1 192 ? 26.821 -18.832 -16.307 1.00 39.78 192 PHE A CA 1
ATOM 1568 C C . PHE A 1 192 ? 25.395 -19.287 -15.924 1.00 39.78 192 PHE A C 1
ATOM 1570 O O . PHE A 1 192 ? 24.575 -18.439 -15.575 1.00 39.78 192 PHE A O 1
ATOM 1577 N N . LEU A 1 193 ? 25.106 -20.595 -15.992 1.00 43.28 193 LEU A N 1
ATOM 1578 C CA . LEU A 1 193 ? 23.921 -21.251 -15.412 1.00 43.28 193 LEU A CA 1
ATOM 1579 C C . LEU A 1 193 ? 24.267 -21.789 -14.020 1.00 43.28 193 LEU A C 1
ATOM 1581 O O . LEU A 1 193 ? 23.408 -21.664 -13.119 1.00 43.28 193 LEU A O 1
#

Radius of gyration: 30.78 Å; Cα contacts (8 Å, |Δi|>4): 62; chains: 1; bounding box: 66×37×97 Å